Protein AF-A0A969CDJ1-F1 (afdb_monomer_lite)

pLDDT: mean 86.27, std 20.63, range [25.5, 98.88]

Secondary structure (DSSP, 8-state):
----PEEEEE---------------------------PPPPPTT--EEEEEESS-EEEEEE-TT--EEEEEPTTS--S-SEEEE-SEES-EEESS-TTTTSPTTS-TTS-SSEEEEEE-TTSEEEEEE-TT-STTSSS----EEEEEETTT--EEEEEEPPTTTS-TT--EEEEEEETTTTEEEEEE-SSS-EEEEEETTTTEEEEEE--GGGSPPS---EETTEE-EEE-TTS-EEE----EEEEEE-TTSS-EEEEESS---

Sequence (264 aa):
MLTCTTALVVSACSKETNLTQQSSISPTAIAVVQTSPSASPEVGKTEIVAELDITPGNVTASRDGRMFASVHGMRRGPAQLIEIKPGKNNWSTFPNQEWNAKPGSGSNVLNTAHGVAIDSQDRLWVTDHGNWMPDNGKPQQPKLVAFDINTRKQVFRMDFPEEIGPRGGIMQDIAVDAERGFAYIADCGATPAIVVVDINNKTAHRFTNHPSLNAENVDLVVEGQILKFPRPDGSMQNARVPINPITISADGEIIYYGAMNGET

Radius of gyration: 20.76 Å; chains: 1; bounding box: 65×48×51 Å

Structure (mmCIF, N/CA/C/O backbone):
data_AF-A0A969CDJ1-F1
#
_entry.id   AF-A0A969CDJ1-F1
#
loop_
_atom_site.group_PDB
_atom_site.id
_atom_site.type_symbol
_atom_site.label_atom_id
_atom_site.label_alt_id
_atom_site.label_comp_id
_atom_site.label_asym_id
_atom_site.label_entity_id
_atom_site.label_seq_id
_atom_site.pdbx_PDB_ins_code
_atom_site.Cartn_x
_atom_site.Cartn_y
_atom_site.Cartn_z
_atom_site.occupancy
_atom_site.B_iso_or_equiv
_atom_site.auth_seq_id
_atom_site.auth_comp_id
_atom_site.auth_asym_id
_atom_site.auth_atom_id
_atom_site.pdbx_PDB_model_num
ATOM 1 N N . MET A 1 1 ? -6.955 28.018 -13.794 1.00 32.47 1 MET A N 1
ATOM 2 C CA . MET A 1 1 ? -6.825 27.063 -12.675 1.00 32.47 1 MET A CA 1
ATOM 3 C C . MET A 1 1 ? -7.830 25.950 -12.936 1.00 32.47 1 MET A C 1
ATOM 5 O O . MET A 1 1 ? -9.014 26.188 -12.760 1.00 32.47 1 MET A O 1
ATOM 9 N N . LEU A 1 2 ? -7.397 24.807 -13.479 1.00 25.50 2 LEU A N 1
ATOM 10 C CA . LEU A 1 2 ? -8.257 23.624 -13.582 1.00 25.50 2 LEU A CA 1
ATOM 11 C C . LEU A 1 2 ? -8.266 22.964 -12.200 1.00 25.50 2 LEU A C 1
ATOM 13 O O . LEU A 1 2 ? -7.254 22.413 -11.772 1.00 25.50 2 LEU A O 1
ATOM 17 N N . THR A 1 3 ? -9.374 23.070 -11.478 1.00 29.62 3 THR A N 1
ATOM 18 C CA . THR A 1 3 ? -9.627 22.261 -10.283 1.00 29.62 3 THR A CA 1
ATOM 19 C C . THR A 1 3 ? -9.923 20.836 -10.739 1.00 29.62 3 THR A C 1
ATOM 21 O O . THR A 1 3 ? -10.975 20.578 -11.316 1.00 29.62 3 THR A O 1
ATOM 24 N N . CYS A 1 4 ? -8.971 19.926 -10.538 1.00 32.22 4 CYS A N 1
ATOM 25 C CA . CYS A 1 4 ? -9.136 18.503 -10.823 1.00 32.22 4 CYS A CA 1
ATOM 26 C C . CYS A 1 4 ? -9.880 17.870 -9.636 1.00 32.22 4 CYS A C 1
ATOM 28 O O . CYS A 1 4 ? -9.264 17.552 -8.622 1.00 32.22 4 CYS A O 1
ATOM 30 N N . THR A 1 5 ? -11.206 17.770 -9.714 1.00 39.12 5 THR A N 1
ATOM 31 C CA . THR A 1 5 ? -12.015 17.051 -8.717 1.00 39.12 5 THR A CA 1
ATOM 32 C C . THR A 1 5 ? -11.897 15.555 -8.989 1.00 39.12 5 THR A C 1
ATOM 34 O O . THR A 1 5 ? -12.163 15.121 -10.107 1.00 39.12 5 THR A O 1
ATOM 37 N N . THR A 1 6 ? -11.484 14.768 -7.992 1.00 51.31 6 THR A N 1
ATOM 38 C CA . THR A 1 6 ? -11.441 13.301 -8.114 1.00 51.31 6 THR A CA 1
ATOM 39 C C . THR A 1 6 ? -12.708 12.723 -7.489 1.00 51.31 6 THR A C 1
ATOM 41 O O . THR A 1 6 ? -13.034 13.056 -6.350 1.00 51.31 6 THR A O 1
ATOM 44 N N . ALA A 1 7 ? -13.433 11.879 -8.225 1.00 40.97 7 ALA A N 1
ATOM 45 C CA . ALA A 1 7 ? -14.589 11.148 -7.709 1.00 40.97 7 ALA A CA 1
ATOM 46 C C . ALA A 1 7 ? -14.173 9.713 -7.370 1.00 40.97 7 ALA A C 1
ATOM 48 O O . ALA A 1 7 ? -13.600 9.023 -8.214 1.00 40.97 7 ALA A O 1
ATOM 49 N N . LEU A 1 8 ? -14.464 9.263 -6.147 1.00 46.84 8 LEU A N 1
ATOM 50 C CA . LEU A 1 8 ? -14.371 7.848 -5.801 1.00 46.84 8 LEU A CA 1
ATOM 51 C C . LEU A 1 8 ? -15.681 7.169 -6.206 1.00 46.84 8 LEU A C 1
ATOM 53 O O . LEU A 1 8 ? -16.751 7.522 -5.705 1.00 46.84 8 LEU A O 1
ATOM 57 N N . VAL A 1 9 ? -15.576 6.202 -7.113 1.00 45.12 9 VAL A N 1
ATOM 58 C CA . VAL A 1 9 ? -16.710 5.455 -7.656 1.00 45.12 9 VAL A CA 1
ATOM 59 C C . VAL A 1 9 ? -16.600 4.002 -7.214 1.00 45.12 9 VAL A C 1
ATOM 61 O O . VAL A 1 9 ? -15.577 3.363 -7.449 1.00 45.12 9 VAL A O 1
ATOM 64 N N . VAL A 1 10 ? -17.653 3.475 -6.591 1.00 46.88 10 VAL A N 1
ATOM 65 C CA . VAL A 1 10 ? -17.755 2.057 -6.210 1.00 46.88 10 VAL A CA 1
ATOM 66 C C . VAL A 1 10 ? -18.788 1.382 -7.115 1.00 46.88 10 VAL A C 1
ATOM 68 O O . VAL A 1 10 ? -19.817 1.977 -7.432 1.00 46.88 10 VAL A O 1
ATOM 71 N N . SER A 1 11 ? -18.510 0.150 -7.548 1.00 35.97 11 SER A N 1
ATOM 72 C CA . SER A 1 11 ? -19.433 -0.691 -8.322 1.00 35.97 11 SER A CA 1
ATOM 73 C C . SER A 1 11 ? -19.730 -1.973 -7.543 1.00 35.97 11 SER A C 1
ATOM 75 O O . SER A 1 11 ? -18.816 -2.589 -6.995 1.00 35.97 11 SER A O 1
ATOM 77 N N . ALA A 1 12 ? -21.002 -2.368 -7.460 1.00 35.91 12 ALA A N 1
ATOM 78 C CA . ALA A 1 12 ? -21.437 -3.531 -6.688 1.00 35.91 12 ALA A CA 1
ATOM 79 C C . ALA A 1 12 ? -21.368 -4.841 -7.501 1.00 35.91 12 ALA A C 1
ATOM 81 O O . ALA A 1 12 ? -21.804 -4.885 -8.651 1.00 35.91 12 ALA A O 1
ATOM 82 N N . CYS A 1 13 ? -20.889 -5.924 -6.875 1.00 35.31 13 CYS A N 1
ATOM 83 C CA . CYS A 1 13 ? -20.983 -7.308 -7.365 1.00 35.31 13 CYS A CA 1
ATOM 84 C C . CYS A 1 13 ? -21.706 -8.169 -6.316 1.00 35.31 13 CYS A C 1
ATOM 86 O O . CYS A 1 13 ? -21.318 -8.156 -5.149 1.00 35.31 13 CYS A O 1
ATOM 88 N N . SER A 1 14 ? -22.748 -8.914 -6.700 1.00 39.09 14 SER A N 1
ATOM 89 C CA . SER A 1 14 ? -23.529 -9.751 -5.776 1.00 39.09 14 SER A CA 1
ATOM 90 C C . SER A 1 14 ? -23.204 -11.248 -5.903 1.00 39.09 14 SER A C 1
ATOM 92 O O . SER A 1 14 ? -23.019 -11.775 -6.999 1.00 39.09 14 SER A O 1
ATOM 94 N N . LYS A 1 15 ? -23.194 -11.953 -4.762 1.00 39.72 15 LYS A N 1
ATOM 95 C CA . LYS A 1 15 ? -23.524 -13.385 -4.660 1.00 39.72 15 LYS A CA 1
ATOM 96 C C . LYS A 1 15 ? -24.839 -13.494 -3.890 1.00 39.72 15 LYS A C 1
ATOM 98 O O . LYS A 1 15 ? -24.970 -12.909 -2.819 1.00 39.72 15 LYS A O 1
ATOM 103 N N . GLU A 1 16 ? -25.812 -14.204 -4.451 1.00 37.66 16 GLU A N 1
ATOM 104 C CA . GLU A 1 16 ? -27.128 -14.400 -3.837 1.00 37.66 16 GLU A CA 1
ATOM 105 C C . GLU A 1 16 ? -27.049 -15.347 -2.633 1.00 37.66 16 GLU A C 1
ATOM 107 O O . GLU A 1 16 ? -26.424 -16.408 -2.693 1.00 37.66 16 GLU A O 1
ATOM 112 N N . THR A 1 17 ? -27.727 -15.014 -1.533 1.00 36.31 17 THR A N 1
ATOM 113 C CA . THR A 1 17 ? -28.114 -16.012 -0.526 1.00 36.31 17 THR A CA 1
ATOM 114 C C . THR A 1 17 ? -29.430 -15.596 0.127 1.00 36.31 17 THR A C 1
ATOM 116 O O . THR A 1 17 ? -29.520 -14.552 0.768 1.00 36.31 17 THR A O 1
ATOM 119 N N . ASN A 1 18 ? -30.470 -16.410 -0.065 1.00 33.91 18 ASN A N 1
ATOM 120 C CA . ASN A 1 18 ? -31.796 -16.223 0.522 1.00 33.91 18 ASN A CA 1
ATOM 121 C C . ASN A 1 18 ? -31.860 -16.862 1.914 1.00 33.91 18 ASN A C 1
ATOM 123 O O . ASN A 1 18 ? -31.661 -18.069 2.033 1.00 33.91 18 ASN A O 1
ATOM 127 N N . LEU A 1 19 ? -32.244 -16.096 2.937 1.00 31.17 19 LEU A N 1
ATOM 128 C CA . LEU A 1 19 ? -32.763 -16.640 4.195 1.00 31.17 19 LEU A CA 1
ATOM 129 C C . LEU A 1 19 ? -33.978 -15.825 4.646 1.00 31.17 19 LEU A C 1
ATOM 131 O O . LEU A 1 19 ? -33.902 -14.622 4.879 1.00 31.17 19 LEU A O 1
ATOM 135 N N . THR A 1 20 ? -35.114 -16.508 4.759 1.00 35.06 20 THR A N 1
ATOM 136 C CA . THR A 1 20 ? -36.361 -16.007 5.342 1.00 35.06 20 THR A CA 1
ATOM 137 C C . THR A 1 20 ? -36.501 -16.554 6.757 1.00 35.06 20 THR A C 1
ATOM 139 O O . THR A 1 20 ? -36.387 -17.761 6.956 1.00 35.06 20 THR A O 1
ATOM 142 N N . GLN A 1 21 ? -36.833 -15.698 7.726 1.00 32.50 21 GLN A N 1
ATOM 143 C CA . GLN A 1 21 ? -37.593 -16.109 8.909 1.00 32.50 21 GLN A CA 1
ATOM 144 C C . GLN A 1 21 ? -38.320 -14.913 9.543 1.00 32.50 21 GLN A C 1
ATOM 146 O O . GLN A 1 21 ? -37.739 -13.853 9.761 1.00 32.50 21 GLN A O 1
ATOM 151 N N . GLN A 1 22 ? -39.612 -15.107 9.812 1.00 32.69 22 GLN A N 1
ATOM 152 C CA . GLN A 1 22 ? -40.499 -14.200 10.542 1.00 32.69 22 GLN A CA 1
ATOM 153 C C . GLN A 1 22 ? -40.708 -14.718 11.968 1.00 32.69 22 GLN A C 1
ATOM 155 O O . GLN A 1 22 ? -40.934 -15.910 12.164 1.00 32.69 22 GLN A O 1
ATOM 160 N N . SER A 1 23 ? -40.779 -13.805 12.937 1.00 32.28 23 SER A N 1
ATOM 161 C CA . SER A 1 23 ? -41.497 -14.029 14.198 1.00 32.28 23 SER A CA 1
ATOM 162 C C . SER A 1 23 ? -41.991 -12.703 14.783 1.00 32.28 23 SER A C 1
ATOM 164 O O . SER A 1 23 ? -41.255 -11.720 14.829 1.00 32.28 23 SER A O 1
ATOM 166 N N . SER A 1 24 ? -43.257 -12.692 15.198 1.00 33.06 24 SER A N 1
ATOM 167 C CA . SER A 1 24 ? -44.067 -11.548 15.631 1.00 33.06 24 SER A CA 1
ATOM 168 C C . SER A 1 24 ? -44.101 -11.365 17.154 1.00 33.06 24 SER A C 1
ATOM 170 O O . SER A 1 24 ? -44.417 -12.326 17.855 1.00 33.06 24 SER A O 1
ATOM 172 N N . ILE A 1 25 ? -43.912 -10.134 17.656 1.00 34.56 25 ILE A N 1
ATOM 173 C CA . ILE A 1 25 ? -44.306 -9.703 19.017 1.00 34.56 25 ILE A CA 1
ATOM 174 C C . ILE A 1 25 ? -44.811 -8.237 18.969 1.00 34.56 25 ILE A C 1
ATOM 176 O O . ILE A 1 25 ? -44.226 -7.402 18.283 1.00 34.56 25 ILE A O 1
ATOM 180 N N . SER A 1 26 ? -45.918 -7.946 19.671 1.00 38.25 26 SER A N 1
ATOM 181 C CA . SER A 1 26 ? -46.618 -6.642 19.795 1.00 38.25 26 SER A CA 1
ATOM 182 C C . SER A 1 26 ? -46.042 -5.719 20.902 1.00 38.25 26 SER A C 1
ATOM 184 O O . SER A 1 26 ? -45.212 -6.175 21.684 1.00 38.25 26 SER A O 1
ATOM 186 N N . PRO A 1 27 ? -46.423 -4.418 20.974 1.00 45.41 27 PRO A N 1
ATOM 187 C CA . PRO A 1 27 ? -45.442 -3.346 21.144 1.00 45.41 27 PRO A CA 1
ATOM 188 C C . PRO A 1 27 ? -45.376 -2.721 22.547 1.00 45.41 27 PRO A C 1
ATOM 190 O O . PRO A 1 27 ? -46.395 -2.430 23.169 1.00 45.41 27 PRO A O 1
ATOM 193 N N . THR A 1 28 ? -44.160 -2.353 22.951 1.00 37.50 28 THR A N 1
ATOM 194 C CA . THR A 1 28 ? -43.904 -1.224 23.855 1.00 37.50 28 THR A CA 1
ATOM 195 C C . THR A 1 28 ? -43.237 -0.140 23.011 1.00 37.50 28 THR A C 1
ATOM 197 O O . THR A 1 28 ? -42.284 -0.432 22.290 1.00 37.50 28 THR A O 1
ATOM 200 N N . ALA A 1 29 ? -43.765 1.086 23.032 1.00 43.06 29 ALA A N 1
ATOM 201 C CA . ALA A 1 29 ? -43.330 2.178 22.163 1.00 43.06 29 ALA A CA 1
ATOM 202 C C . ALA A 1 29 ? -41.901 2.644 22.497 1.00 43.06 29 ALA A C 1
ATOM 204 O O . ALA A 1 29 ? -41.689 3.557 23.290 1.00 43.06 29 ALA A O 1
ATOM 205 N N . ILE A 1 30 ? -40.918 2.009 21.866 1.00 40.91 30 ILE A N 1
ATOM 206 C CA . ILE A 1 30 ? -39.581 2.558 21.665 1.00 40.91 30 ILE A CA 1
ATOM 207 C C . ILE A 1 30 ? -39.652 3.297 20.332 1.00 40.91 30 ILE A C 1
ATOM 209 O O . ILE A 1 30 ? -40.089 2.724 19.334 1.00 40.91 30 ILE A O 1
ATOM 213 N N . ALA A 1 31 ? -39.262 4.572 20.307 1.00 37.06 31 ALA A N 1
ATOM 214 C CA . ALA A 1 31 ? -39.077 5.301 19.061 1.00 37.06 31 ALA A CA 1
ATOM 215 C C . ALA A 1 31 ? -37.934 4.635 18.280 1.00 37.06 31 ALA A C 1
ATOM 217 O O . ALA A 1 31 ? -36.761 4.950 18.466 1.00 37.06 31 ALA A O 1
ATOM 218 N N . VAL A 1 32 ? -38.281 3.655 17.447 1.00 39.06 32 VAL A N 1
ATOM 219 C CA . VAL A 1 32 ? -37.371 3.073 16.470 1.00 39.06 32 VAL A CA 1
ATOM 220 C C . VAL A 1 32 ? -37.161 4.154 15.425 1.00 39.06 32 VAL A C 1
ATOM 222 O O . VAL A 1 32 ? -38.074 4.479 14.666 1.00 39.06 32 VAL A O 1
ATOM 225 N N . VAL A 1 33 ? -35.967 4.745 15.410 1.00 39.06 33 VAL A N 1
ATOM 226 C CA . VAL A 1 33 ? -35.503 5.511 14.256 1.00 39.06 33 VAL A CA 1
ATOM 227 C C . VAL A 1 33 ? -35.500 4.523 13.096 1.00 39.06 33 VAL A C 1
ATOM 229 O O . VAL A 1 33 ? -34.631 3.659 13.010 1.00 39.06 33 VAL A O 1
ATOM 232 N N . GLN A 1 34 ? -36.532 4.584 12.257 1.00 32.97 34 GLN A N 1
ATOM 233 C CA . GLN A 1 34 ? -36.574 3.845 11.007 1.00 32.97 34 GLN A CA 1
ATOM 234 C C . GLN A 1 34 ? -35.491 4.446 10.117 1.00 32.97 34 GLN A C 1
ATOM 236 O O . GLN A 1 34 ? -35.711 5.432 9.418 1.00 32.97 34 GLN A O 1
ATOM 241 N N . THR A 1 35 ? -34.288 3.885 10.179 1.00 41.91 35 THR A N 1
ATOM 242 C CA . THR A 1 35 ? -33.318 4.068 9.111 1.00 41.91 35 THR A CA 1
ATOM 243 C C . THR A 1 35 ? -33.923 3.383 7.898 1.00 41.91 35 THR A C 1
ATOM 245 O O . THR A 1 35 ? -33.978 2.152 7.848 1.00 41.91 35 THR A O 1
ATOM 248 N N . SER A 1 36 ? -34.457 4.168 6.963 1.00 37.94 36 SER A N 1
ATOM 249 C CA . SER A 1 36 ? -34.858 3.658 5.656 1.00 37.94 36 SER A CA 1
ATOM 250 C C . SER A 1 36 ? -33.704 2.813 5.114 1.00 37.94 36 SER A C 1
ATOM 252 O O . SER A 1 36 ? -32.570 3.303 5.122 1.00 37.94 36 SER A O 1
ATOM 254 N N . PRO A 1 37 ? -33.936 1.557 4.693 1.00 45.78 37 PRO A N 1
ATOM 255 C CA . PRO A 1 37 ? -32.885 0.789 4.055 1.00 45.78 37 PRO A CA 1
ATOM 256 C C . PRO A 1 37 ? -32.463 1.586 2.825 1.00 45.78 37 PRO A C 1
ATOM 258 O O . PRO A 1 37 ? -33.278 1.837 1.936 1.00 45.78 37 PRO A O 1
ATOM 261 N N . SER A 1 38 ? -31.212 2.054 2.819 1.00 58.09 38 SER A N 1
ATOM 262 C CA . SER A 1 38 ? -30.599 2.578 1.606 1.00 58.09 38 SER A CA 1
ATOM 263 C C . SER A 1 38 ? -30.821 1.526 0.531 1.00 58.09 38 SER A C 1
ATOM 265 O O . SER A 1 38 ? -30.474 0.361 0.745 1.00 58.09 38 SER A O 1
ATOM 267 N N . ALA A 1 39 ? -31.477 1.905 -0.567 1.00 64.88 39 ALA A N 1
ATOM 268 C CA . ALA A 1 39 ? -31.703 0.995 -1.678 1.00 64.88 39 ALA A CA 1
ATOM 269 C C . ALA A 1 39 ? -30.361 0.357 -2.053 1.00 64.88 39 ALA A C 1
ATOM 271 O O . ALA A 1 39 ? -29.347 1.053 -2.134 1.00 64.88 39 ALA A O 1
ATOM 272 N N . SER A 1 40 ? -30.337 -0.969 -2.202 1.00 66.50 40 SER A N 1
ATOM 273 C CA . SER A 1 40 ? -29.118 -1.655 -2.617 1.00 66.50 40 SER A CA 1
ATOM 274 C C . SER A 1 40 ? -28.660 -1.082 -3.961 1.00 66.50 40 SER A C 1
ATOM 276 O O . SER A 1 40 ? -29.511 -0.864 -4.830 1.00 66.50 40 SER A O 1
ATOM 278 N N . PRO A 1 41 ? -27.355 -0.817 -4.138 1.00 69.06 41 PRO A N 1
ATOM 279 C CA . PRO A 1 41 ? -26.845 -0.247 -5.375 1.00 69.06 41 PRO A CA 1
ATOM 280 C C . PRO A 1 41 ? -27.227 -1.142 -6.554 1.00 69.06 41 PRO A C 1
ATOM 282 O O . PRO A 1 41 ? -27.078 -2.366 -6.508 1.00 69.06 41 PRO A O 1
ATOM 285 N N . GLU A 1 42 ? -27.758 -0.525 -7.604 1.00 81.44 42 GLU A N 1
ATOM 286 C CA . GLU A 1 42 ? -28.143 -1.234 -8.818 1.00 81.44 42 GLU A CA 1
ATOM 287 C C . GLU A 1 42 ? -26.881 -1.721 -9.538 1.00 81.44 42 GLU A C 1
ATOM 289 O O . GLU A 1 42 ? -25.962 -0.944 -9.806 1.00 81.44 42 GLU A O 1
ATOM 294 N N . VAL A 1 43 ? -26.826 -3.020 -9.836 1.00 81.56 43 VAL A N 1
ATOM 295 C CA . VAL A 1 43 ? -25.659 -3.647 -10.470 1.00 81.56 43 VAL A CA 1
ATOM 296 C C . VAL A 1 43 ? -25.320 -2.927 -11.776 1.00 81.56 43 VAL A C 1
ATOM 298 O O . VAL A 1 43 ? -26.184 -2.692 -12.617 1.00 81.56 43 VAL A O 1
ATOM 301 N N . GLY A 1 44 ? -24.044 -2.579 -11.948 1.00 85.19 44 GLY A N 1
ATOM 302 C CA . GLY A 1 44 ? -23.553 -1.886 -13.140 1.00 85.19 44 GLY A CA 1
ATOM 303 C C . GLY A 1 44 ? -23.796 -0.374 -13.159 1.00 85.19 44 GLY A C 1
ATOM 304 O O . GLY A 1 44 ? -23.360 0.280 -14.106 1.00 85.19 44 GLY A O 1
ATOM 305 N N . LYS A 1 45 ? -24.434 0.206 -12.132 1.00 87.94 45 LYS A N 1
ATOM 306 C CA . LYS A 1 45 ? -24.492 1.662 -11.958 1.00 87.94 45 LYS A CA 1
ATOM 307 C C . LYS A 1 45 ? -23.389 2.144 -11.026 1.00 87.94 45 LYS A C 1
ATOM 309 O O . LYS A 1 45 ? -23.151 1.587 -9.961 1.00 87.94 45 LYS A O 1
ATOM 314 N N . THR A 1 46 ? -22.729 3.212 -11.451 1.00 88.62 46 THR A N 1
ATOM 315 C CA . THR A 1 46 ? -21.734 3.930 -10.660 1.00 88.62 46 THR A CA 1
ATOM 316 C C . THR A 1 46 ? -22.415 4.939 -9.749 1.00 88.62 46 THR A C 1
ATOM 318 O O . THR A 1 46 ? -23.217 5.748 -10.220 1.00 88.62 46 THR A O 1
ATOM 321 N N . GLU A 1 47 ? -22.037 4.947 -8.477 1.00 88.50 47 GLU A N 1
ATOM 322 C CA . GLU A 1 47 ? -22.443 5.963 -7.508 1.00 88.50 47 GLU A CA 1
ATOM 323 C C . GLU A 1 47 ? -21.227 6.777 -7.061 1.00 88.50 47 GLU A C 1
ATOM 325 O O . GLU A 1 47 ? -20.142 6.233 -6.835 1.00 88.50 47 GLU A O 1
ATOM 330 N N . ILE A 1 48 ? -21.413 8.092 -6.931 1.00 90.94 48 ILE A N 1
ATOM 331 C CA . ILE A 1 48 ? -20.419 8.961 -6.303 1.00 90.94 48 ILE A CA 1
ATOM 332 C C . ILE A 1 48 ? -20.554 8.797 -4.793 1.00 90.94 48 ILE A C 1
ATOM 334 O O . ILE A 1 48 ? -21.520 9.271 -4.200 1.00 90.94 48 ILE A O 1
ATOM 338 N N . VAL A 1 49 ? -19.558 8.168 -4.172 1.00 89.88 49 VAL A N 1
ATOM 339 C CA . VAL A 1 49 ? -19.525 7.984 -2.714 1.00 89.88 49 VAL A CA 1
ATOM 340 C C . VAL A 1 49 ? -18.877 9.190 -2.024 1.00 89.88 49 VAL A C 1
ATOM 342 O O . VAL A 1 49 ? -19.328 9.645 -0.969 1.00 89.88 49 VAL A O 1
ATOM 345 N N . ALA A 1 50 ? -17.829 9.742 -2.639 1.00 93.69 50 ALA A N 1
ATOM 346 C CA . ALA A 1 50 ? -17.150 10.946 -2.177 1.00 93.69 50 ALA A CA 1
ATOM 347 C C . ALA A 1 50 ? -16.521 11.725 -3.343 1.00 93.69 50 ALA A C 1
ATOM 349 O O . ALA A 1 50 ? -16.010 11.141 -4.303 1.00 93.69 50 ALA A O 1
ATOM 350 N N . GLU A 1 51 ? -16.513 13.051 -3.216 1.00 95.00 51 GLU A N 1
ATOM 351 C CA . GLU A 1 51 ? -15.723 13.961 -4.052 1.00 95.00 51 GLU A CA 1
ATOM 352 C C . GLU A 1 51 ? -14.547 14.481 -3.226 1.00 95.00 51 GLU A C 1
ATOM 354 O O . GLU A 1 51 ? -14.762 14.998 -2.129 1.00 95.00 51 GLU A O 1
ATOM 359 N N . LEU A 1 52 ? -13.323 14.367 -3.742 1.00 94.56 52 LEU A N 1
ATOM 360 C CA . LEU A 1 52 ? -12.108 14.771 -3.034 1.00 94.56 52 LEU A CA 1
ATOM 361 C C . LEU A 1 52 ? -11.336 15.841 -3.817 1.00 94.56 52 LEU A C 1
ATOM 363 O O . LEU A 1 52 ? -11.189 15.777 -5.043 1.00 94.56 52 LEU A O 1
ATOM 367 N N . ASP A 1 53 ? -10.812 16.814 -3.077 1.00 93.06 53 ASP A N 1
ATOM 368 C CA . ASP A 1 53 ? -9.855 17.829 -3.522 1.00 93.06 53 ASP A CA 1
ATOM 369 C C . ASP A 1 53 ? -8.397 17.352 -3.438 1.00 93.06 53 ASP A C 1
ATOM 371 O O . ASP A 1 53 ? -7.499 17.958 -4.024 1.00 93.06 53 ASP A O 1
ATOM 375 N N . ILE A 1 54 ? -8.172 16.240 -2.744 1.00 92.31 54 ILE A N 1
ATOM 376 C CA . ILE A 1 54 ? -6.923 15.483 -2.709 1.00 92.31 54 ILE A CA 1
ATOM 377 C C . ILE A 1 54 ? -6.994 14.284 -3.655 1.00 92.31 54 ILE A C 1
ATOM 379 O O . ILE A 1 54 ? -8.063 13.726 -3.890 1.00 92.31 54 ILE A O 1
ATOM 383 N N . THR A 1 55 ? -5.848 13.868 -4.199 1.00 94.31 55 THR A N 1
ATOM 384 C CA . THR A 1 55 ? -5.772 12.680 -5.059 1.00 94.31 55 THR A CA 1
ATOM 385 C C . THR A 1 55 ? -5.554 11.423 -4.206 1.00 94.31 55 THR A C 1
ATOM 387 O O . THR A 1 55 ? -4.440 11.242 -3.698 1.00 94.31 55 THR A O 1
ATOM 390 N N . PRO A 1 56 ? -6.563 10.546 -4.038 1.00 94.19 56 PRO A N 1
ATOM 391 C CA . PRO A 1 56 ? -6.355 9.258 -3.387 1.00 94.19 56 PRO A CA 1
ATOM 392 C C . PRO A 1 56 ? -5.399 8.381 -4.214 1.00 94.19 56 PRO A C 1
ATOM 394 O O . PRO A 1 56 ? -5.399 8.433 -5.445 1.00 94.19 56 PRO A O 1
ATOM 397 N N . GLY A 1 57 ? -4.559 7.614 -3.523 1.00 94.00 57 GLY A N 1
ATOM 398 C CA . GLY A 1 57 ? -3.764 6.522 -4.079 1.00 94.00 57 GLY A CA 1
ATOM 399 C C . GLY A 1 57 ? -4.571 5.226 -4.042 1.00 94.00 57 GLY A C 1
ATOM 400 O O . GLY A 1 57 ? -5.562 5.092 -4.755 1.00 94.00 57 GLY A O 1
ATOM 401 N N . ASN A 1 58 ? -4.176 4.293 -3.178 1.00 96.88 58 ASN A N 1
ATOM 402 C CA . ASN A 1 58 ? -4.948 3.081 -2.905 1.00 96.88 58 ASN A CA 1
ATOM 403 C C . ASN A 1 58 ? -6.075 3.396 -1.905 1.00 96.88 58 ASN A C 1
ATOM 405 O O . ASN A 1 58 ? -5.922 4.253 -1.030 1.00 96.88 58 ASN A O 1
ATOM 409 N N . VAL A 1 59 ? -7.199 2.691 -2.030 1.00 97.25 59 VAL A N 1
ATOM 410 C CA . VAL A 1 59 ? -8.400 2.863 -1.201 1.00 97.25 59 VAL A CA 1
ATOM 411 C C . VAL A 1 59 ? -8.812 1.509 -0.634 1.00 97.25 59 VAL A C 1
ATOM 413 O O . VAL A 1 59 ? -8.774 0.507 -1.339 1.00 97.25 59 VAL A O 1
ATOM 416 N N . THR A 1 60 ? -9.240 1.482 0.625 1.00 97.88 60 THR A N 1
ATOM 417 C CA . THR A 1 60 ? -9.796 0.299 1.293 1.00 97.88 60 THR A CA 1
ATOM 418 C C . THR A 1 60 ? -11.012 0.693 2.129 1.00 97.88 60 THR A C 1
ATOM 420 O O . THR A 1 60 ? -11.159 1.854 2.518 1.00 97.88 60 THR A O 1
ATOM 423 N N . ALA A 1 61 ? -11.879 -0.270 2.431 1.00 97.00 61 ALA A N 1
ATOM 424 C CA . ALA A 1 61 ? -13.031 -0.071 3.301 1.00 97.00 61 ALA A CA 1
ATOM 425 C C . ALA A 1 61 ? -13.096 -1.151 4.386 1.00 97.00 61 ALA A C 1
ATOM 427 O O . ALA A 1 61 ? -12.708 -2.295 4.156 1.00 97.00 61 ALA A O 1
ATOM 428 N N . SER A 1 62 ? -13.567 -0.781 5.572 1.00 97.25 62 SER A N 1
ATOM 429 C CA . SER A 1 62 ? -13.888 -1.719 6.646 1.00 97.25 62 SER A CA 1
ATOM 430 C C . SER A 1 62 ? -15.255 -2.363 6.423 1.00 97.25 62 SER A C 1
ATOM 432 O O . SER A 1 62 ? -16.076 -1.898 5.628 1.00 97.25 62 SER A O 1
ATOM 434 N N . ARG A 1 63 ? -15.541 -3.419 7.190 1.00 94.19 63 ARG A N 1
ATOM 435 C CA . ARG A 1 63 ? -16.824 -4.136 7.144 1.00 94.19 63 ARG A CA 1
ATOM 436 C C . ARG A 1 63 ? -18.029 -3.257 7.505 1.00 94.19 63 ARG A C 1
ATOM 438 O O . ARG A 1 63 ? -19.136 -3.537 7.056 1.00 94.19 63 ARG A O 1
ATOM 445 N N . ASP A 1 64 ? -17.830 -2.219 8.316 1.00 93.62 64 ASP A N 1
ATOM 446 C CA . ASP A 1 64 ? -18.857 -1.237 8.692 1.00 93.62 64 ASP A CA 1
ATOM 447 C C . ASP A 1 64 ? -18.931 -0.026 7.736 1.00 93.62 64 ASP A C 1
ATOM 449 O O . ASP A 1 64 ? -19.698 0.904 7.979 1.00 93.62 64 ASP A O 1
ATOM 453 N N . GLY A 1 65 ? -18.176 -0.045 6.631 1.00 94.38 65 GLY A N 1
ATOM 454 C CA . GLY A 1 65 ? -18.258 0.953 5.564 1.00 94.38 65 GLY A CA 1
ATOM 455 C C . GLY A 1 65 ? -17.405 2.205 5.776 1.00 94.38 65 GLY A C 1
ATOM 456 O O . GLY A 1 65 ? -17.551 3.170 5.023 1.00 94.38 65 GLY A O 1
ATOM 457 N N . ARG A 1 66 ? -16.500 2.224 6.763 1.00 97.88 66 ARG A N 1
ATOM 458 C CA . ARG A 1 66 ? -15.505 3.301 6.886 1.00 97.88 66 ARG A CA 1
ATOM 459 C C . ARG A 1 66 ? -14.479 3.152 5.770 1.00 97.88 66 ARG A C 1
ATOM 461 O O . ARG A 1 66 ? -13.974 2.061 5.525 1.00 97.88 66 ARG A O 1
ATOM 468 N N . MET A 1 67 ? -14.165 4.250 5.097 1.00 98.12 67 MET A N 1
ATOM 469 C CA . MET A 1 67 ? -13.266 4.256 3.944 1.00 98.12 67 MET A CA 1
ATOM 470 C C . MET A 1 67 ? -11.953 4.934 4.303 1.00 98.12 67 MET A C 1
ATOM 472 O O . MET A 1 67 ? -11.936 5.966 4.973 1.00 98.12 67 MET A O 1
ATOM 476 N N . PHE A 1 68 ? -10.850 4.387 3.810 1.00 98.69 68 PHE A N 1
ATOM 477 C CA . PHE A 1 68 ? -9.513 4.911 4.041 1.00 98.69 68 PHE A CA 1
ATOM 478 C C . PHE A 1 68 ? -8.740 4.924 2.736 1.00 98.69 68 PHE A C 1
ATOM 480 O O . PHE A 1 68 ? -8.915 4.043 1.897 1.00 98.69 68 PHE A O 1
ATOM 487 N N . ALA A 1 69 ? -7.872 5.913 2.572 1.00 98.31 69 ALA A N 1
ATOM 488 C CA . ALA A 1 69 ? -7.021 5.996 1.399 1.00 98.31 69 ALA A CA 1
ATOM 489 C C . ALA A 1 69 ? -5.644 6.537 1.755 1.00 98.31 69 ALA A C 1
ATOM 491 O O . ALA A 1 69 ? -5.514 7.421 2.607 1.00 98.31 69 ALA A O 1
ATOM 492 N N . SER A 1 70 ? -4.618 6.048 1.068 1.00 98.06 70 SER A N 1
ATOM 493 C CA . SER A 1 70 ? -3.371 6.798 0.965 1.00 98.06 70 SER A CA 1
ATOM 494 C C . SER A 1 70 ? -3.575 8.017 0.061 1.00 98.06 70 SER A C 1
ATOM 496 O O . SER A 1 70 ? -4.477 8.050 -0.776 1.00 98.06 70 SER A O 1
ATOM 498 N N . VAL A 1 71 ? -2.745 9.044 0.219 1.00 96.56 71 VAL A N 1
ATOM 499 C CA . VAL A 1 71 ? -2.677 10.177 -0.714 1.00 96.56 71 VAL A CA 1
ATOM 500 C C . VAL A 1 71 ? -1.529 9.930 -1.678 1.00 96.56 71 VAL A C 1
ATOM 502 O O . VAL A 1 71 ? -0.404 9.653 -1.262 1.00 96.56 71 VAL A O 1
ATOM 505 N N . HIS A 1 72 ? -1.809 10.040 -2.974 1.00 92.50 72 HIS A N 1
ATOM 506 C CA . HIS A 1 72 ? -0.892 9.605 -4.017 1.00 92.50 72 HIS A CA 1
ATOM 507 C C . HIS A 1 72 ? 0.471 10.327 -3.929 1.00 92.50 72 HIS A C 1
ATOM 509 O O . HIS A 1 72 ? 0.555 11.550 -4.054 1.00 92.50 72 HIS A O 1
ATOM 515 N N . GLY A 1 73 ? 1.569 9.573 -3.792 1.00 88.00 73 GLY A N 1
ATOM 516 C CA . GLY A 1 73 ? 2.912 10.117 -3.522 1.00 88.00 73 GLY A CA 1
ATOM 517 C C . GLY A 1 73 ? 3.473 11.077 -4.585 1.00 88.00 73 GLY A C 1
ATOM 518 O O . GLY A 1 73 ? 4.284 11.938 -4.258 1.00 88.00 73 GLY A O 1
ATOM 519 N N . MET A 1 74 ? 3.015 10.977 -5.840 1.00 85.00 74 MET A N 1
ATOM 520 C CA . MET A 1 74 ? 3.346 11.925 -6.928 1.00 85.00 74 MET A CA 1
ATOM 521 C C . MET A 1 74 ? 2.430 13.161 -7.003 1.00 85.00 74 MET A C 1
ATOM 523 O O . MET A 1 74 ? 2.697 14.085 -7.765 1.00 85.00 74 MET A O 1
ATOM 527 N N . ARG A 1 75 ? 1.337 13.187 -6.237 1.00 88.50 75 ARG A N 1
ATOM 528 C CA . ARG A 1 75 ? 0.392 14.309 -6.131 1.00 88.50 75 ARG A CA 1
ATOM 529 C C . ARG A 1 75 ? 0.156 14.623 -4.657 1.00 88.50 75 ARG A C 1
ATOM 531 O O . ARG A 1 75 ? -0.975 14.616 -4.179 1.00 88.50 75 ARG A O 1
ATOM 538 N N . ARG A 1 76 ? 1.263 14.839 -3.934 1.00 87.69 76 ARG A N 1
ATOM 539 C CA . ARG A 1 76 ? 1.245 15.081 -2.488 1.00 87.69 76 ARG A CA 1
ATOM 540 C C . ARG A 1 76 ? 0.282 16.209 -2.144 1.00 87.69 76 ARG A C 1
ATOM 542 O O . ARG A 1 76 ? 0.247 17.240 -2.812 1.00 87.69 76 ARG A O 1
ATOM 549 N N . GLY A 1 77 ? -0.453 16.000 -1.064 1.00 87.50 77 GLY A N 1
ATOM 550 C CA . GLY A 1 77 ? -1.354 16.980 -0.486 1.00 87.50 77 GLY A CA 1
ATOM 551 C C . GLY A 1 77 ? -0.985 17.288 0.967 1.00 87.50 77 GLY A C 1
ATOM 552 O O . GLY A 1 77 ? 0.142 17.031 1.395 1.00 87.50 77 GLY A O 1
ATOM 553 N N . PRO A 1 78 ? -1.940 17.814 1.747 1.00 92.62 78 PRO A N 1
ATOM 554 C CA . PRO A 1 78 ? -1.759 18.109 3.171 1.00 92.62 78 PRO A CA 1
ATOM 555 C C . PRO A 1 78 ? -1.725 16.860 4.075 1.00 92.62 78 PRO A C 1
ATOM 557 O O . PRO A 1 78 ? -1.607 17.001 5.289 1.00 92.62 78 PRO A O 1
ATOM 560 N N . ALA A 1 79 ? -1.873 15.660 3.510 1.00 96.38 79 ALA A N 1
ATOM 561 C CA . ALA A 1 79 ? -1.929 14.388 4.223 1.00 96.38 79 ALA A CA 1
ATOM 562 C C . ALA A 1 79 ? -1.290 13.265 3.389 1.00 96.38 79 ALA A C 1
ATOM 564 O O . ALA A 1 79 ? -1.075 13.420 2.184 1.00 96.38 79 ALA A O 1
ATOM 565 N N . GLN A 1 80 ? -1.023 12.131 4.035 1.00 96.94 80 GLN A N 1
ATOM 566 C CA . GLN A 1 80 ? -0.468 10.906 3.459 1.00 96.94 80 GLN A CA 1
ATOM 567 C C . GLN A 1 80 ? -1.446 9.738 3.587 1.00 96.94 80 GLN A C 1
ATOM 569 O O . GLN A 1 80 ? -1.447 8.853 2.738 1.00 96.94 80 GLN A O 1
ATOM 574 N N . LEU A 1 81 ? -2.273 9.740 4.632 1.00 98.56 81 LEU A N 1
ATOM 575 C CA . LEU A 1 81 ? -3.285 8.734 4.913 1.00 98.56 81 LEU A CA 1
ATOM 576 C C . LEU A 1 81 ? -4.520 9.414 5.501 1.00 98.56 81 LEU A C 1
ATOM 578 O O . LEU A 1 81 ? -4.434 10.206 6.445 1.00 98.56 81 LEU A O 1
ATOM 582 N N . ILE A 1 82 ? -5.674 9.102 4.929 1.00 98.44 82 ILE A N 1
ATOM 583 C CA . ILE A 1 82 ? -6.941 9.748 5.247 1.00 98.44 82 ILE A CA 1
ATOM 584 C C . ILE A 1 82 ? -8.017 8.718 5.572 1.00 98.44 82 ILE A C 1
ATOM 586 O O . ILE A 1 82 ? -8.039 7.619 5.025 1.00 98.44 82 ILE A O 1
ATOM 590 N N . GLU A 1 83 ? -8.938 9.117 6.437 1.00 98.56 83 GLU A N 1
ATOM 591 C CA . GLU A 1 83 ? -10.259 8.513 6.564 1.00 98.56 83 GLU A CA 1
ATOM 592 C C . GLU A 1 83 ? -11.244 9.378 5.770 1.00 98.56 83 GLU A C 1
ATOM 594 O O . GLU A 1 83 ? -11.346 10.588 6.009 1.00 98.56 83 GLU A O 1
ATOM 599 N N . ILE A 1 84 ? -11.937 8.762 4.816 1.00 98.12 84 ILE A N 1
ATOM 600 C CA . ILE A 1 84 ? -12.929 9.388 3.943 1.00 98.12 84 ILE A CA 1
ATOM 601 C C . ILE A 1 84 ? -14.313 9.171 4.552 1.00 98.12 84 ILE A C 1
ATOM 603 O O . ILE A 1 84 ? -14.681 8.061 4.937 1.00 98.12 84 ILE A O 1
ATOM 607 N N . LYS A 1 85 ? -15.107 10.237 4.594 1.00 95.06 85 LYS A N 1
ATOM 608 C CA . LYS A 1 85 ? -16.528 10.209 4.936 1.00 95.06 85 LYS A CA 1
ATOM 609 C C . LYS A 1 85 ? -17.347 10.592 3.697 1.00 95.06 85 LYS A C 1
ATOM 611 O O . LYS A 1 85 ? -16.845 11.336 2.854 1.00 95.06 85 LYS A O 1
ATOM 616 N N . PRO A 1 86 ? -18.603 10.129 3.579 1.00 91.81 86 PRO A N 1
ATOM 617 C CA . PRO A 1 86 ? -19.452 10.487 2.449 1.00 91.81 86 PRO A CA 1
ATOM 618 C C . PRO A 1 86 ? -19.613 12.001 2.264 1.00 91.81 86 PRO A C 1
ATOM 620 O O . PRO A 1 86 ? -19.616 12.777 3.232 1.00 91.81 86 PRO A O 1
ATOM 623 N N . GLY A 1 87 ? -19.794 12.404 1.007 1.00 91.19 87 GLY A N 1
ATOM 624 C CA . GLY A 1 87 ? -19.984 13.794 0.601 1.00 91.19 87 GLY A CA 1
ATOM 625 C C . GLY A 1 87 ? -18.729 14.447 0.019 1.00 91.19 87 GLY A C 1
ATOM 626 O O . GLY A 1 87 ? -17.781 13.787 -0.405 1.00 91.19 87 GLY A O 1
ATOM 627 N N . LYS A 1 88 ? -18.749 15.780 -0.049 1.00 95.81 88 LYS A N 1
ATOM 628 C CA . LYS A 1 88 ? -17.720 16.576 -0.724 1.00 95.81 88 LYS A CA 1
ATOM 629 C C . LYS A 1 88 ? -16.644 17.048 0.246 1.00 95.81 88 LYS A C 1
ATOM 631 O O . LYS A 1 88 ? -16.960 17.720 1.224 1.00 95.81 88 LYS A O 1
ATOM 636 N N . ASN A 1 89 ? -15.386 16.729 -0.056 1.00 94.75 89 ASN A N 1
ATOM 637 C CA . ASN A 1 89 ? -14.186 17.083 0.707 1.00 94.75 89 ASN A CA 1
ATOM 638 C C . ASN A 1 89 ? -14.305 16.759 2.205 1.00 94.75 89 ASN A C 1
ATOM 640 O O . ASN A 1 89 ? -13.808 17.490 3.060 1.00 94.75 89 ASN A O 1
ATOM 644 N N . ASN A 1 90 ? -14.997 15.666 2.527 1.00 96.00 90 ASN A N 1
ATOM 645 C CA . ASN A 1 90 ? -15.256 15.250 3.896 1.00 96.00 90 ASN A CA 1
ATOM 646 C C . ASN A 1 90 ? -14.275 14.145 4.286 1.00 96.00 90 ASN A C 1
ATOM 648 O O . ASN A 1 90 ? -14.572 12.958 4.197 1.00 96.00 90 ASN A O 1
ATOM 652 N N . TRP A 1 91 ? -13.070 14.536 4.679 1.00 97.12 91 TRP A N 1
ATOM 653 C CA . TRP A 1 91 ? -12.020 13.603 5.070 1.00 97.12 91 TRP A CA 1
ATOM 654 C C . TRP A 1 91 ? -11.219 14.156 6.251 1.00 97.12 91 TRP A C 1
ATOM 656 O O . TRP A 1 91 ? -11.272 15.343 6.572 1.00 97.12 91 TRP A O 1
ATOM 666 N N . SER A 1 92 ? -10.490 13.281 6.941 1.00 97.69 92 SER A N 1
ATOM 667 C CA . SER A 1 92 ? -9.581 13.665 8.028 1.00 97.69 92 SER A CA 1
ATOM 668 C C . SER A 1 92 ? -8.306 12.835 7.992 1.00 97.69 92 SER A C 1
ATOM 670 O O . SER A 1 92 ? -8.325 11.711 7.495 1.00 97.69 92 SER A O 1
ATOM 672 N N . THR A 1 93 ? -7.204 13.365 8.525 1.00 98.25 93 THR A N 1
ATOM 673 C CA . THR A 1 93 ? -5.960 12.598 8.645 1.00 98.25 93 THR A CA 1
ATOM 674 C C . THR A 1 93 ? -6.161 11.378 9.537 1.00 98.25 93 THR A C 1
ATOM 676 O O . THR A 1 93 ? -6.787 11.439 10.602 1.00 98.25 93 THR A O 1
ATOM 679 N N . PHE A 1 94 ? -5.598 10.256 9.109 1.00 98.62 94 PHE A N 1
ATOM 680 C CA . PHE A 1 94 ? -5.619 9.011 9.857 1.00 98.62 94 PHE A CA 1
ATOM 681 C C . PHE A 1 94 ? -4.185 8.479 10.043 1.00 98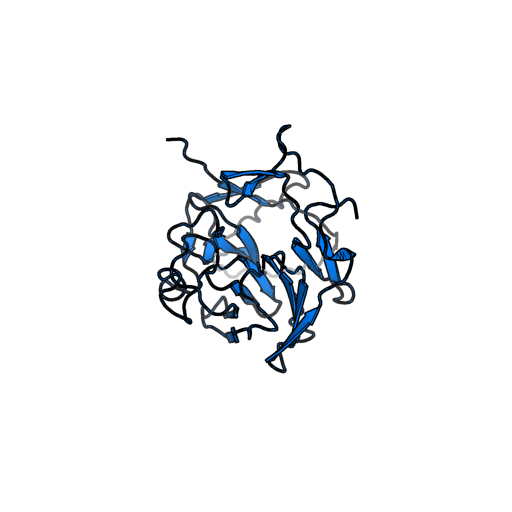.62 94 PHE A C 1
ATOM 683 O O . PHE A 1 94 ? -3.379 8.596 9.123 1.00 98.62 94 PHE A O 1
ATOM 690 N N . PRO A 1 95 ? -3.832 7.909 11.212 1.00 98.50 95 PRO A N 1
ATOM 691 C CA . PRO A 1 95 ? -4.621 7.884 12.449 1.00 98.50 95 PRO A CA 1
ATOM 692 C C . PRO A 1 95 ? -4.745 9.266 13.107 1.00 98.50 95 PRO A C 1
ATOM 694 O O . PRO A 1 95 ? -5.725 9.525 13.801 1.00 98.50 95 PRO A O 1
ATOM 697 N N . ASN A 1 96 ? -3.784 10.162 12.884 1.00 98.38 96 ASN A N 1
ATOM 698 C CA . ASN A 1 96 ? -3.728 11.502 13.463 1.00 98.38 96 ASN A CA 1
ATOM 699 C C . ASN A 1 96 ? -2.797 12.416 12.640 1.00 98.38 96 ASN A C 1
ATOM 701 O O . ASN A 1 96 ? -2.270 12.015 11.596 1.00 98.38 96 ASN A O 1
ATOM 705 N N . GLN A 1 97 ? -2.617 13.658 13.092 1.00 97.75 97 GLN A N 1
ATOM 706 C CA . GLN A 1 97 ? -1.749 14.633 12.428 1.00 97.75 97 GLN A CA 1
ATOM 707 C C . GLN A 1 97 ? -0.263 14.311 12.600 1.00 97.75 97 GLN A C 1
ATOM 709 O O . GLN A 1 97 ? 0.515 14.614 11.705 1.00 97.75 97 GLN A O 1
ATOM 714 N N . GLU A 1 98 ? 0.140 13.665 13.693 1.00 97.88 98 GLU A N 1
ATOM 715 C CA . GLU A 1 98 ? 1.535 13.307 13.957 1.00 97.88 98 GLU A CA 1
ATOM 716 C C . GLU A 1 98 ? 2.054 12.302 12.922 1.00 97.88 98 GLU A C 1
ATOM 718 O O . GLU A 1 98 ? 3.128 12.491 12.355 1.00 97.88 98 GLU A O 1
ATOM 723 N N . TRP A 1 99 ? 1.255 11.283 12.591 1.00 98.19 99 TRP A N 1
ATOM 724 C CA . TRP A 1 99 ? 1.576 10.339 11.519 1.00 98.19 99 TRP A CA 1
ATOM 725 C C . TRP A 1 99 ? 1.513 10.962 10.122 1.00 98.19 99 TRP A C 1
ATOM 727 O O . TRP A 1 99 ? 2.190 10.480 9.220 1.00 98.19 99 TRP A O 1
ATOM 737 N N . ASN A 1 100 ? 0.750 12.042 9.947 1.00 97.69 100 ASN A N 1
ATOM 738 C CA . ASN A 1 100 ? 0.662 12.815 8.703 1.00 97.69 100 ASN A CA 1
ATOM 739 C C . ASN A 1 100 ? 1.534 14.085 8.739 1.00 97.69 100 ASN A C 1
ATOM 741 O O . ASN A 1 100 ? 1.329 15.014 7.960 1.00 97.69 100 ASN A O 1
ATOM 745 N N . ALA A 1 101 ? 2.513 14.155 9.647 1.00 96.31 101 ALA A N 1
ATOM 746 C CA . ALA A 1 101 ? 3.458 15.262 9.684 1.00 96.31 101 ALA A CA 1
ATOM 747 C C . ALA A 1 101 ? 4.340 15.268 8.426 1.00 96.31 101 ALA A C 1
ATOM 749 O O . ALA A 1 101 ? 4.328 14.335 7.623 1.00 96.31 101 ALA A O 1
ATOM 750 N N . LYS A 1 102 ? 5.117 16.338 8.236 1.00 94.25 102 LYS A N 1
ATOM 751 C CA . LYS A 1 102 ? 5.914 16.552 7.022 1.00 94.25 102 LYS A CA 1
ATOM 752 C C . LYS A 1 102 ? 6.765 15.311 6.662 1.00 94.25 102 LYS A C 1
ATOM 754 O O . LYS A 1 102 ? 7.633 14.939 7.448 1.00 94.25 102 LYS A O 1
ATOM 759 N N . PRO A 1 103 ? 6.610 14.725 5.460 1.00 93.81 103 PRO A N 1
ATOM 760 C CA . PRO A 1 103 ? 7.460 13.634 4.989 1.00 93.81 103 PRO A CA 1
ATOM 761 C C . PRO A 1 103 ? 8.953 13.936 5.170 1.00 93.81 103 PRO A C 1
ATOM 763 O O . PRO A 1 103 ? 9.432 15.031 4.861 1.00 93.81 103 PRO A O 1
ATOM 766 N N . GLY A 1 104 ? 9.691 12.967 5.703 1.00 93.31 104 GLY A N 1
ATOM 767 C CA . GLY A 1 104 ? 11.112 13.072 6.012 1.00 93.31 104 GLY A CA 1
ATOM 768 C C . GLY A 1 104 ? 11.430 13.696 7.374 1.00 93.31 104 GLY A C 1
ATOM 769 O O . GLY A 1 104 ? 12.610 13.785 7.718 1.00 93.31 104 GLY A O 1
ATOM 770 N N . SER A 1 105 ? 10.429 14.109 8.163 1.00 94.31 105 SER A N 1
ATOM 771 C CA . SER A 1 105 ? 10.650 14.685 9.499 1.00 94.31 105 SER A CA 1
ATOM 772 C C . SER A 1 105 ? 11.010 13.653 10.572 1.00 94.31 105 SER A C 1
ATOM 774 O O . SER A 1 105 ? 11.471 14.037 11.643 1.00 94.31 105 SER A O 1
ATOM 776 N N . GLY A 1 106 ? 10.825 12.357 10.312 1.00 92.94 106 GLY A N 1
ATOM 777 C CA . GLY A 1 106 ? 11.211 11.290 11.233 1.00 92.94 106 GLY A CA 1
ATOM 778 C C . GLY A 1 106 ? 10.719 9.911 10.801 1.00 92.94 106 GLY A C 1
ATOM 779 O O . GLY A 1 106 ? 10.054 9.758 9.783 1.00 92.94 106 GLY A O 1
ATOM 780 N N . SER A 1 107 ? 11.030 8.890 11.596 1.00 91.31 107 SER A N 1
ATOM 781 C CA . SER A 1 107 ? 10.583 7.513 11.348 1.00 91.31 107 SER A CA 1
ATOM 782 C C . SER A 1 107 ? 9.145 7.250 11.821 1.00 91.31 107 SER A C 1
ATOM 784 O O . SER A 1 107 ? 8.472 6.371 11.288 1.00 91.31 107 SER A O 1
ATOM 786 N N . ASN A 1 108 ? 8.644 8.047 12.773 1.00 95.56 108 ASN A N 1
ATOM 787 C CA . ASN A 1 108 ? 7.283 7.972 13.330 1.00 95.56 108 ASN A CA 1
ATOM 788 C C . ASN A 1 108 ? 6.253 8.801 12.540 1.00 95.56 108 ASN A C 1
ATOM 790 O O . ASN A 1 108 ? 5.273 9.275 13.107 1.00 95.56 108 ASN A O 1
ATOM 794 N N . VAL A 1 109 ? 6.498 9.004 11.245 1.00 96.75 109 VAL A N 1
ATOM 795 C CA . VAL A 1 109 ? 5.572 9.657 10.310 1.00 96.75 109 VAL A CA 1
ATOM 796 C C . VAL A 1 109 ? 5.443 8.790 9.063 1.00 96.75 109 VAL A C 1
ATOM 798 O O . VAL A 1 109 ? 6.371 8.052 8.714 1.00 96.75 109 VAL A O 1
ATOM 801 N N . LEU A 1 110 ? 4.309 8.874 8.379 1.00 97.62 110 LEU A N 1
ATOM 802 C CA . LEU A 1 110 ? 4.134 8.316 7.046 1.00 97.62 110 LEU A CA 1
ATOM 803 C C . LEU A 1 110 ? 4.845 9.232 6.055 1.00 97.62 110 LEU A C 1
ATOM 805 O O . LEU A 1 110 ? 4.544 10.418 5.950 1.00 97.62 110 LEU A O 1
ATOM 809 N N . ASN A 1 111 ? 5.814 8.699 5.327 1.00 95.38 111 ASN A N 1
ATOM 810 C CA . ASN A 1 111 ? 6.598 9.487 4.394 1.00 95.38 111 ASN A CA 1
ATOM 811 C C . ASN A 1 111 ? 6.031 9.394 2.988 1.00 95.38 111 ASN A C 1
ATOM 813 O O . ASN A 1 111 ? 5.737 10.416 2.367 1.00 95.38 111 ASN A O 1
ATOM 817 N N . THR A 1 112 ? 5.847 8.176 2.494 1.00 94.94 112 THR A N 1
ATOM 818 C CA . THR A 1 112 ? 5.191 7.920 1.218 1.00 94.94 112 THR A CA 1
ATOM 819 C C . THR A 1 112 ? 4.328 6.672 1.346 1.00 94.94 112 THR A C 1
ATOM 821 O O . THR A 1 112 ? 4.653 5.608 0.823 1.00 94.94 112 THR A O 1
ATOM 824 N N . ALA A 1 113 ? 3.238 6.826 2.107 1.00 96.88 113 ALA A N 1
ATOM 825 C CA . ALA A 1 113 ? 2.194 5.816 2.224 1.00 96.88 113 ALA A CA 1
ATOM 826 C C . ALA A 1 113 ? 1.619 5.485 0.839 1.00 96.88 113 ALA A C 1
ATOM 828 O O . ALA A 1 113 ? 1.397 6.400 0.042 1.00 96.88 113 ALA A O 1
ATOM 829 N N . HIS A 1 114 ? 1.392 4.204 0.554 1.00 96.31 114 HIS A N 1
ATOM 830 C CA . HIS A 1 114 ? 0.882 3.765 -0.743 1.00 96.31 114 HIS A CA 1
ATOM 831 C C . HIS A 1 114 ? -0.182 2.674 -0.586 1.00 96.31 114 HIS A C 1
ATOM 833 O O . HIS A 1 114 ? -1.358 3.012 -0.466 1.00 96.31 114 HIS A O 1
ATOM 839 N N . GLY A 1 115 ? 0.209 1.406 -0.509 1.00 97.88 115 GLY A N 1
ATOM 840 C CA . GLY A 1 115 ? -0.703 0.280 -0.362 1.00 97.88 115 GLY A CA 1
ATOM 841 C C . GLY A 1 115 ? -1.443 0.362 0.963 1.00 97.88 115 GLY A C 1
ATOM 842 O O . GLY A 1 115 ? -0.828 0.601 2.007 1.00 97.88 115 GLY A O 1
ATOM 843 N N . VAL A 1 116 ? -2.762 0.181 0.914 1.00 98.69 116 VAL A N 1
ATOM 844 C CA . VAL A 1 116 ? -3.621 0.131 2.097 1.00 98.69 116 VAL A CA 1
ATOM 845 C C . VAL A 1 116 ? -4.548 -1.072 2.026 1.00 98.69 116 VAL A C 1
ATOM 847 O O . VAL A 1 116 ? -5.128 -1.342 0.980 1.00 98.69 116 VAL A O 1
ATOM 850 N N . ALA A 1 117 ? -4.716 -1.766 3.147 1.00 98.56 117 ALA A N 1
ATOM 851 C CA . ALA A 1 117 ? -5.657 -2.875 3.276 1.00 98.56 117 ALA A CA 1
ATOM 852 C C . ALA A 1 117 ? -6.239 -2.908 4.689 1.00 98.56 117 ALA A C 1
ATOM 854 O O . ALA A 1 117 ? -5.544 -2.590 5.655 1.00 98.56 117 ALA A O 1
ATOM 855 N N . ILE A 1 118 ? -7.504 -3.301 4.819 1.00 98.31 118 ILE A N 1
ATOM 856 C CA . ILE A 1 118 ? -8.112 -3.608 6.117 1.00 98.31 118 ILE A CA 1
ATOM 857 C C . ILE A 1 118 ? -8.241 -5.115 6.250 1.00 98.31 118 ILE A C 1
ATOM 859 O O . ILE A 1 118 ? -8.722 -5.781 5.337 1.00 98.31 118 ILE A O 1
ATOM 863 N N . ASP A 1 119 ? -7.799 -5.642 7.386 1.00 97.25 119 ASP A N 1
ATOM 864 C CA . ASP A 1 119 ? -7.930 -7.060 7.691 1.00 97.25 119 ASP A CA 1
ATOM 865 C C . ASP A 1 119 ? -9.194 -7.392 8.500 1.00 97.25 119 ASP A C 1
ATOM 867 O O . ASP A 1 119 ? -9.961 -6.516 8.903 1.00 97.25 119 ASP A O 1
ATOM 871 N N . SER A 1 120 ? -9.402 -8.685 8.768 1.00 93.62 120 SER A N 1
ATOM 872 C CA . SER A 1 120 ? -10.552 -9.195 9.526 1.00 93.62 120 SER A CA 1
ATOM 873 C C . SER A 1 120 ? -10.590 -8.766 11.001 1.00 93.62 120 SER A C 1
ATOM 875 O O . SER A 1 120 ? -11.587 -9.010 11.679 1.00 93.62 120 SER A O 1
ATOM 877 N N . GLN A 1 121 ? -9.538 -8.112 11.503 1.00 96.00 121 GLN A N 1
ATOM 878 C CA . GLN A 1 121 ? -9.425 -7.608 12.874 1.00 96.00 121 GLN A CA 1
ATOM 879 C C . GLN A 1 121 ? -9.571 -6.079 12.943 1.00 96.00 121 GLN A C 1
ATOM 881 O O . GLN A 1 121 ? -9.194 -5.479 13.949 1.00 96.00 121 GLN A O 1
ATOM 886 N N . ASP A 1 122 ? -10.094 -5.441 11.888 1.00 97.94 122 ASP A N 1
ATOM 887 C CA . ASP A 1 122 ? -10.255 -3.986 11.793 1.00 97.94 122 ASP A CA 1
ATOM 888 C C . ASP A 1 122 ? -8.916 -3.227 11.939 1.00 97.94 122 ASP A C 1
ATOM 890 O O . ASP A 1 122 ? -8.838 -2.122 12.492 1.00 97.94 122 ASP A O 1
ATOM 894 N N . ARG A 1 123 ? -7.823 -3.809 11.426 1.00 98.75 123 ARG A N 1
ATOM 895 C CA . ARG A 1 123 ? -6.515 -3.146 11.350 1.00 98.75 123 ARG A CA 1
ATOM 896 C C . ARG A 1 123 ? -6.282 -2.629 9.936 1.00 98.75 123 ARG A C 1
ATOM 898 O O . ARG A 1 123 ? -6.309 -3.396 8.978 1.00 98.75 123 ARG A O 1
ATOM 905 N N . LEU A 1 124 ? -6.013 -1.332 9.813 1.00 98.88 124 LEU A N 1
ATOM 906 C CA . LEU A 1 124 ? -5.584 -0.687 8.576 1.00 98.88 124 LEU A CA 1
ATOM 907 C C . LEU A 1 124 ? -4.071 -0.834 8.419 1.00 98.88 124 LEU A C 1
ATOM 909 O O . LEU A 1 124 ? -3.303 -0.173 9.123 1.00 98.88 124 LEU A O 1
ATOM 913 N N . TRP A 1 125 ? -3.666 -1.685 7.488 1.00 98.88 125 TRP A N 1
ATOM 914 C CA . TRP A 1 125 ? -2.292 -1.903 7.059 1.00 98.88 125 TRP A CA 1
ATOM 915 C C . TRP A 1 125 ? -1.888 -0.871 6.019 1.00 98.88 125 TRP A C 1
ATOM 917 O O . TRP A 1 125 ? -2.686 -0.520 5.154 1.00 98.88 125 TRP A O 1
ATOM 927 N N . VAL A 1 126 ? -0.653 -0.381 6.117 1.00 98.88 126 VAL A N 1
ATOM 928 C CA . VAL A 1 126 ? -0.130 0.682 5.257 1.00 98.88 126 VAL A CA 1
ATOM 929 C C . VAL A 1 126 ? 1.324 0.392 4.910 1.00 98.88 126 VAL A C 1
ATOM 931 O O . VAL A 1 126 ? 2.172 0.300 5.806 1.00 98.88 126 VAL A O 1
ATOM 934 N N . THR A 1 127 ? 1.628 0.295 3.617 1.00 98.56 127 THR A N 1
ATOM 935 C CA . THR A 1 127 ? 3.012 0.303 3.134 1.00 98.56 127 THR A CA 1
ATOM 936 C C . THR A 1 127 ? 3.501 1.743 3.020 1.00 98.56 127 THR A C 1
ATOM 938 O O . THR A 1 127 ? 2.793 2.623 2.533 1.00 98.56 127 THR A O 1
ATOM 941 N N . ASP A 1 128 ? 4.722 2.007 3.472 1.00 97.31 128 ASP A N 1
ATOM 942 C CA . ASP A 1 128 ? 5.404 3.286 3.297 1.00 97.31 128 ASP A CA 1
ATOM 943 C C . ASP A 1 128 ? 6.795 3.024 2.735 1.00 97.31 128 ASP A C 1
ATOM 945 O O . ASP A 1 128 ? 7.641 2.425 3.397 1.00 97.31 128 ASP A O 1
ATOM 949 N N . HIS A 1 129 ? 7.048 3.499 1.519 1.00 94.12 129 HIS A N 1
ATOM 950 C CA . HIS A 1 129 ? 8.309 3.236 0.837 1.00 94.12 129 HIS A CA 1
ATOM 951 C C . HIS A 1 129 ? 9.426 4.231 1.179 1.00 94.12 129 HIS A C 1
ATOM 953 O O . HIS A 1 129 ? 10.450 4.233 0.515 1.00 94.12 129 HIS A O 1
ATOM 959 N N . GLY A 1 130 ? 9.300 5.064 2.215 1.00 92.56 130 GLY A N 1
ATOM 960 C CA . GLY A 1 130 ? 10.476 5.698 2.824 1.00 92.56 130 GLY A CA 1
ATOM 961 C C . GLY A 1 130 ? 11.025 6.933 2.097 1.00 92.56 130 GLY A C 1
ATOM 962 O O . GLY A 1 130 ? 12.206 7.250 2.205 1.00 92.56 130 GLY A O 1
ATOM 963 N N . ASN A 1 131 ? 10.185 7.704 1.404 1.00 90.56 131 ASN A N 1
ATOM 964 C CA . ASN A 1 131 ? 10.523 9.069 0.970 1.00 90.56 131 ASN A CA 1
ATOM 965 C C . ASN A 1 131 ? 11.711 9.241 0.006 1.00 90.56 131 ASN A C 1
ATOM 967 O O . ASN A 1 131 ? 12.302 10.319 -0.042 1.00 90.56 131 ASN A O 1
ATOM 971 N N . TRP A 1 132 ? 12.119 8.205 -0.721 1.00 82.81 132 TRP A N 1
ATOM 972 C CA . TRP A 1 132 ? 13.332 8.273 -1.545 1.00 82.81 132 TRP A CA 1
ATOM 973 C C . TRP A 1 132 ? 13.107 8.843 -2.950 1.00 82.81 132 TRP A C 1
ATOM 975 O O . TRP A 1 132 ? 14.094 9.080 -3.645 1.00 82.81 132 TRP A O 1
ATOM 985 N N . MET A 1 133 ? 11.855 9.054 -3.385 1.00 78.50 133 MET A N 1
ATOM 986 C CA . MET A 1 133 ? 11.592 9.656 -4.700 1.00 78.50 133 MET A CA 1
ATOM 987 C C . MET A 1 133 ? 12.221 11.064 -4.794 1.00 78.50 133 MET A C 1
ATOM 989 O O . MET A 1 133 ? 12.371 11.727 -3.762 1.00 78.50 133 MET A O 1
ATOM 993 N N . PRO A 1 134 ? 12.568 11.542 -6.005 1.00 70.88 134 PRO A N 1
ATOM 994 C CA . PRO A 1 134 ? 13.141 12.874 -6.194 1.00 70.88 134 PRO A CA 1
ATOM 995 C C . PRO A 1 134 ? 12.309 13.974 -5.525 1.00 70.88 134 PRO A C 1
ATOM 997 O O . PRO A 1 134 ? 11.087 13.868 -5.427 1.00 70.88 134 PRO A O 1
ATOM 1000 N N . ASP A 1 135 ? 12.993 15.004 -5.029 1.00 71.88 135 ASP A N 1
ATOM 1001 C CA . ASP A 1 135 ? 12.419 16.199 -4.391 1.00 71.88 135 ASP A CA 1
ATOM 1002 C C . ASP A 1 135 ? 11.604 15.972 -3.101 1.00 71.88 135 ASP A C 1
ATOM 1004 O O . ASP A 1 135 ? 11.155 16.930 -2.470 1.00 71.88 135 ASP A O 1
ATOM 1008 N N . ASN A 1 136 ? 11.479 14.729 -2.620 1.00 72.44 136 ASN A N 1
ATOM 1009 C CA . ASN A 1 136 ? 10.625 14.394 -1.478 1.00 72.44 136 ASN A CA 1
ATOM 1010 C C . ASN A 1 136 ? 11.237 14.657 -0.089 1.00 72.44 136 ASN A C 1
ATOM 1012 O O . ASN A 1 136 ? 10.681 14.241 0.922 1.00 72.44 136 ASN A O 1
ATOM 1016 N N . GLY A 1 137 ? 12.321 15.423 0.026 1.00 79.38 137 GLY A N 1
ATOM 1017 C CA . GLY A 1 137 ? 12.977 15.693 1.310 1.00 79.38 137 GLY A CA 1
ATOM 1018 C C . GLY A 1 137 ? 13.859 14.530 1.771 1.00 79.38 137 GLY A C 1
ATOM 1019 O O . GLY A 1 137 ? 14.405 13.795 0.955 1.00 79.38 137 GLY A O 1
ATOM 1020 N N . LYS A 1 138 ? 14.073 14.383 3.087 1.00 90.12 138 LYS A N 1
ATOM 1021 C CA . LYS A 1 138 ? 15.023 13.391 3.619 1.00 90.12 138 LYS A CA 1
ATOM 1022 C C . LYS A 1 138 ? 14.468 11.961 3.468 1.00 90.12 138 LYS A C 1
ATOM 1024 O O . LYS A 1 138 ? 13.403 11.693 4.036 1.00 90.12 138 LYS A O 1
ATOM 1029 N N . PRO A 1 139 ? 15.189 11.038 2.801 1.00 92.00 139 PRO A N 1
ATOM 1030 C CA . PRO A 1 139 ? 14.828 9.622 2.753 1.00 92.00 139 PRO A CA 1
ATOM 1031 C C . PRO A 1 139 ? 14.745 9.004 4.154 1.00 92.00 139 PRO A C 1
ATOM 1033 O O . PRO A 1 139 ? 15.551 9.330 5.029 1.00 92.00 139 PRO A O 1
ATOM 1036 N N . GLN A 1 140 ? 13.784 8.109 4.351 1.00 93.94 140 GLN A N 1
ATOM 1037 C CA . GLN A 1 140 ? 13.551 7.339 5.573 1.00 93.94 140 GLN A CA 1
ATOM 1038 C C . GLN A 1 140 ? 13.567 5.844 5.255 1.00 93.94 140 GLN A C 1
ATOM 1040 O O . GLN A 1 140 ? 13.515 5.440 4.096 1.00 93.94 140 GLN A O 1
ATOM 1045 N N . GLN A 1 141 ? 13.629 5.017 6.292 1.00 94.69 141 GLN A N 1
ATOM 1046 C CA . GLN A 1 141 ? 13.521 3.575 6.125 1.00 94.69 141 GLN A CA 1
ATOM 1047 C C . GLN A 1 141 ? 12.100 3.200 5.656 1.00 94.69 141 GLN A C 1
ATOM 1049 O O . GLN A 1 141 ? 11.131 3.706 6.242 1.00 94.69 141 GLN A O 1
ATOM 1054 N N . PRO A 1 142 ? 11.953 2.352 4.619 1.00 96.62 142 PRO A N 1
ATOM 1055 C CA . PRO A 1 142 ? 10.664 1.774 4.264 1.00 96.62 142 PRO A CA 1
ATOM 1056 C C . PRO A 1 142 ? 10.084 0.977 5.429 1.00 96.62 142 PRO A C 1
ATOM 1058 O O . PRO A 1 142 ? 10.823 0.379 6.215 1.00 96.62 142 PRO A O 1
ATOM 1061 N N . LYS A 1 143 ? 8.760 0.958 5.553 1.00 98.12 143 LYS A N 1
ATOM 1062 C CA . LYS A 1 143 ? 8.085 0.275 6.655 1.00 98.12 143 LYS A CA 1
ATOM 1063 C C . LYS A 1 143 ? 6.702 -0.229 6.285 1.00 98.12 143 LYS A C 1
ATOM 1065 O O . LYS A 1 143 ? 6.014 0.350 5.447 1.00 98.12 143 LYS A O 1
ATOM 1070 N N . LEU A 1 144 ? 6.292 -1.275 6.990 1.00 98.81 144 LEU A N 1
ATOM 1071 C CA . LEU A 1 144 ? 4.910 -1.712 7.102 1.00 98.81 144 LEU A CA 1
ATOM 1072 C C . LEU A 1 144 ? 4.398 -1.330 8.488 1.00 98.81 144 LEU A C 1
ATOM 1074 O O . LEU A 1 144 ? 5.009 -1.671 9.504 1.00 98.81 144 LEU A O 1
ATOM 1078 N N . VAL A 1 145 ? 3.271 -0.632 8.543 1.00 98.88 145 VAL A N 1
ATOM 1079 C CA . VAL A 1 145 ? 2.583 -0.308 9.798 1.00 98.88 145 VAL A CA 1
ATOM 1080 C C . VAL A 1 145 ? 1.138 -0.772 9.729 1.00 98.88 145 VAL A C 1
ATOM 1082 O O . VAL A 1 145 ? 0.563 -0.844 8.646 1.00 98.88 145 VAL A O 1
ATOM 1085 N N . ALA A 1 146 ? 0.551 -1.068 10.885 1.00 98.88 146 ALA A N 1
ATOM 1086 C CA . ALA A 1 146 ? -0.887 -1.267 10.993 1.00 98.88 146 ALA A CA 1
ATOM 1087 C C . ALA A 1 146 ? -1.455 -0.470 12.162 1.00 98.88 146 ALA A C 1
ATOM 1089 O O . ALA A 1 146 ? -0.844 -0.385 13.236 1.00 98.88 146 ALA A O 1
ATOM 1090 N N . PHE A 1 147 ? -2.645 0.079 11.957 1.00 98.88 147 PHE A N 1
ATOM 1091 C CA . PHE A 1 147 ? -3.389 0.835 12.952 1.00 98.88 147 PHE A CA 1
ATOM 1092 C C . PHE A 1 147 ? -4.734 0.169 13.202 1.00 98.88 147 PHE A C 1
ATOM 1094 O O . PHE A 1 147 ? -5.457 -0.124 12.259 1.00 98.88 147 PHE A O 1
ATOM 1101 N N . ASP A 1 148 ? -5.101 -0.017 14.462 1.00 98.75 148 ASP A N 1
ATOM 1102 C CA . ASP A 1 148 ? -6.477 -0.363 14.812 1.00 98.75 148 ASP A CA 1
ATOM 1103 C C . ASP A 1 148 ? -7.376 0.837 14.471 1.00 98.75 148 ASP A C 1
ATOM 1105 O O . ASP A 1 148 ? -7.139 1.954 14.947 1.00 98.75 148 ASP A O 1
ATOM 1109 N N . ILE A 1 149 ? -8.377 0.642 13.608 1.00 98.75 149 ILE A N 1
ATOM 1110 C CA . ILE A 1 149 ? -9.178 1.758 13.077 1.00 98.75 149 ILE A CA 1
ATOM 1111 C C . ILE A 1 149 ? -10.114 2.375 14.119 1.00 98.75 149 ILE A C 1
ATOM 1113 O O . ILE A 1 149 ? -10.560 3.514 13.951 1.00 98.75 149 ILE A O 1
ATOM 1117 N N . ASN A 1 150 ? -10.418 1.657 15.198 1.00 98.38 150 ASN A N 1
ATOM 1118 C CA . ASN A 1 150 ? -11.357 2.078 16.236 1.00 98.38 150 ASN A CA 1
ATOM 1119 C C . ASN A 1 150 ? -10.657 2.928 17.299 1.00 98.38 150 ASN A C 1
ATOM 1121 O O . ASN A 1 150 ? -11.115 4.008 17.666 1.00 98.38 150 ASN A O 1
ATOM 1125 N N . THR A 1 151 ? -9.496 2.470 17.752 1.00 98.50 151 THR A N 1
ATOM 1126 C CA . THR A 1 151 ? -8.665 3.133 18.759 1.00 98.50 151 THR A CA 1
ATOM 1127 C C . THR A 1 151 ? -7.652 4.102 18.154 1.00 98.50 151 THR A C 1
ATOM 1129 O O . THR A 1 151 ? -7.085 4.915 18.885 1.00 98.50 151 THR A O 1
ATOM 1132 N N . ARG A 1 152 ? -7.412 4.024 16.836 1.00 98.56 152 ARG A N 1
ATOM 1133 C CA . ARG A 1 152 ? -6.410 4.801 16.080 1.00 98.56 152 ARG A CA 1
ATOM 1134 C C . ARG A 1 152 ? -4.975 4.557 16.568 1.00 98.56 152 ARG A C 1
ATOM 1136 O O . ARG A 1 152 ? -4.081 5.366 16.322 1.00 98.56 152 ARG A O 1
ATOM 1143 N N . LYS A 1 153 ? -4.739 3.456 17.288 1.00 98.62 153 LYS A N 1
ATOM 1144 C CA . LYS A 1 153 ? -3.422 3.099 17.829 1.00 98.62 153 LYS A CA 1
ATOM 1145 C C . LYS A 1 153 ? -2.635 2.284 16.817 1.00 98.62 153 LYS A C 1
ATOM 1147 O O . LYS A 1 153 ? -3.185 1.406 16.161 1.00 98.62 153 LYS A O 1
ATOM 1152 N N . GLN A 1 154 ? -1.329 2.533 16.739 1.00 98.69 154 GLN A N 1
ATOM 1153 C CA . GLN A 1 154 ? -0.421 1.652 16.010 1.00 98.69 154 GLN A CA 1
ATOM 1154 C C . GLN A 1 154 ? -0.354 0.303 16.737 1.00 98.69 154 GLN A C 1
ATOM 1156 O O . GLN A 1 154 ? 0.079 0.244 17.888 1.00 98.69 154 GLN A O 1
ATOM 1161 N N . VAL A 1 155 ? -0.757 -0.767 16.058 1.00 98.62 155 VAL A N 1
ATOM 1162 C CA . VAL A 1 155 ? -0.773 -2.141 16.589 1.00 98.62 155 VAL A CA 1
ATOM 1163 C C . VAL A 1 155 ? 0.305 -3.023 15.968 1.00 98.62 155 VAL A C 1
ATOM 1165 O O . VAL A 1 155 ? 0.696 -4.026 16.557 1.00 98.62 155 VAL A O 1
ATOM 1168 N N . PHE A 1 156 ? 0.848 -2.619 14.819 1.00 98.75 156 PHE A N 1
ATOM 1169 C CA . PHE A 1 156 ? 1.974 -3.287 14.181 1.00 98.75 156 PHE A CA 1
ATOM 1170 C C . PHE A 1 156 ? 2.939 -2.270 13.579 1.00 98.75 156 PHE A C 1
ATOM 1172 O O . PHE A 1 156 ? 2.534 -1.214 13.088 1.00 98.75 156 PHE A O 1
ATOM 1179 N N . ARG A 1 157 ? 4.225 -2.617 13.601 1.00 98.44 157 ARG A N 1
ATOM 1180 C CA . ARG A 1 157 ? 5.271 -1.923 12.861 1.00 98.44 157 ARG A CA 1
ATOM 1181 C C . ARG A 1 157 ? 6.410 -2.882 12.555 1.00 98.44 157 ARG A C 1
ATOM 1183 O O . ARG A 1 157 ? 6.880 -3.584 13.453 1.00 98.44 157 ARG A O 1
ATOM 1190 N N . MET A 1 158 ? 6.879 -2.818 11.319 1.00 98.56 158 MET A N 1
ATOM 1191 C CA . MET A 1 158 ? 8.116 -3.418 10.855 1.00 98.56 158 MET A CA 1
ATOM 1192 C C . MET A 1 158 ? 8.828 -2.414 9.952 1.00 98.56 158 MET A C 1
ATOM 1194 O O . MET A 1 158 ? 8.296 -2.028 8.915 1.00 98.56 158 MET A O 1
ATOM 1198 N N . ASP A 1 159 ? 10.014 -1.972 10.362 1.00 98.00 159 ASP A N 1
ATOM 1199 C CA . ASP A 1 159 ? 10.900 -1.190 9.503 1.00 98.00 159 ASP A CA 1
ATOM 1200 C C . ASP A 1 159 ? 11.770 -2.169 8.706 1.00 98.00 159 ASP A C 1
ATOM 1202 O O . ASP A 1 159 ? 12.380 -3.073 9.280 1.00 98.00 159 ASP A O 1
ATOM 1206 N N . PHE A 1 160 ? 11.796 -2.030 7.384 1.00 97.88 160 PHE A N 1
ATOM 1207 C CA . PHE A 1 160 ? 12.471 -2.984 6.514 1.00 97.88 160 PHE A CA 1
ATOM 1208 C C . PHE A 1 160 ? 13.960 -2.659 6.405 1.00 97.88 160 PHE A C 1
ATOM 1210 O O . PHE A 1 160 ? 14.312 -1.517 6.092 1.00 97.88 160 PHE A O 1
ATOM 1217 N N . PRO A 1 161 ? 14.862 -3.622 6.655 1.00 96.75 161 PRO A N 1
ATOM 1218 C CA . PRO A 1 161 ? 16.271 -3.433 6.341 1.00 96.75 161 PRO A CA 1
ATOM 1219 C C . PRO A 1 161 ? 16.467 -3.370 4.814 1.00 96.75 161 PRO A C 1
ATOM 1221 O O . PRO A 1 161 ? 15.569 -3.738 4.052 1.00 96.75 161 PRO A O 1
ATOM 1224 N N . GLU A 1 162 ? 17.624 -2.878 4.365 1.00 94.62 162 GLU A N 1
ATOM 1225 C CA . GLU A 1 162 ? 17.897 -2.577 2.947 1.00 94.62 162 GLU A CA 1
ATOM 1226 C C . GLU A 1 162 ? 17.701 -3.802 2.035 1.00 94.62 162 GLU A C 1
ATOM 1228 O O . GLU A 1 162 ? 17.205 -3.676 0.922 1.00 94.62 162 GLU A O 1
ATOM 1233 N N . GLU A 1 163 ? 18.018 -5.008 2.507 1.00 96.31 163 GLU A N 1
ATOM 1234 C CA . GLU A 1 163 ? 17.833 -6.253 1.757 1.00 96.31 163 GLU A CA 1
ATOM 1235 C C . GLU A 1 163 ? 16.358 -6.633 1.533 1.00 96.31 163 GLU A C 1
ATOM 1237 O O . GLU A 1 163 ? 16.043 -7.360 0.589 1.00 96.31 163 GLU A O 1
ATOM 1242 N N . ILE A 1 164 ? 15.446 -6.125 2.368 1.00 97.94 164 ILE A N 1
ATOM 1243 C CA . ILE A 1 164 ? 14.000 -6.337 2.232 1.00 97.94 164 ILE A CA 1
ATOM 1244 C C . ILE A 1 164 ? 13.338 -5.159 1.517 1.00 97.94 164 ILE A C 1
ATOM 1246 O O . ILE A 1 164 ? 12.539 -5.364 0.602 1.00 97.94 164 ILE A O 1
ATOM 1250 N N . GLY A 1 165 ? 13.672 -3.935 1.921 1.00 95.81 165 GLY A N 1
ATOM 1251 C CA . GLY A 1 165 ? 13.157 -2.688 1.367 1.00 95.81 165 GLY A CA 1
ATOM 1252 C C . GLY A 1 165 ? 14.300 -1.789 0.904 1.00 95.81 165 GLY A C 1
ATOM 1253 O O . GLY A 1 165 ? 1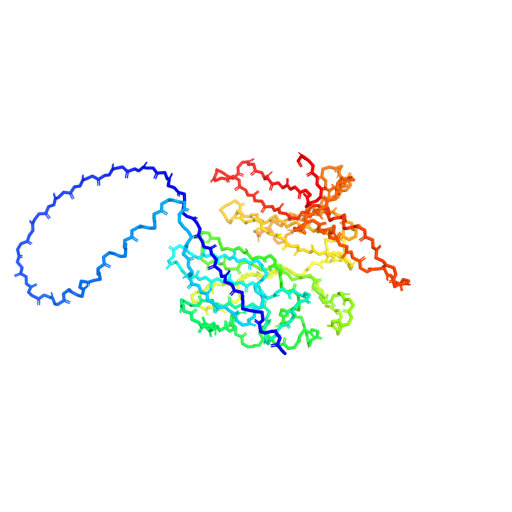4.624 -0.836 1.614 1.00 95.81 165 GLY A O 1
ATOM 1254 N N . PRO A 1 166 ? 14.912 -2.070 -0.258 1.00 93.25 166 PRO A N 1
ATOM 1255 C CA . PRO A 1 166 ? 16.030 -1.285 -0.752 1.00 93.25 166 PRO A CA 1
ATOM 1256 C C . PRO A 1 166 ? 15.578 0.106 -1.186 1.00 93.25 166 PRO A C 1
ATOM 1258 O O . PRO A 1 166 ? 14.438 0.328 -1.618 1.00 93.25 166 PRO A O 1
ATOM 1261 N N . ARG A 1 167 ? 16.508 1.060 -1.152 1.00 86.25 167 ARG A N 1
ATOM 1262 C CA . ARG A 1 167 ? 16.299 2.372 -1.764 1.00 86.25 167 ARG A CA 1
ATOM 1263 C C . ARG A 1 167 ? 15.942 2.201 -3.243 1.00 86.25 167 ARG A C 1
ATOM 1265 O O . ARG A 1 167 ? 16.621 1.493 -3.976 1.00 86.25 167 ARG A O 1
ATOM 1272 N N . GLY A 1 168 ? 14.902 2.899 -3.694 1.00 84.19 168 GLY A N 1
ATOM 1273 C CA . GLY A 1 168 ? 14.387 2.738 -5.058 1.00 84.19 168 GLY A CA 1
ATOM 1274 C C . GLY A 1 168 ? 13.218 1.756 -5.175 1.00 84.19 168 GLY A C 1
ATOM 1275 O O . GLY A 1 168 ? 12.653 1.636 -6.262 1.00 84.19 168 GLY A O 1
ATOM 1276 N N . GLY A 1 169 ? 12.852 1.068 -4.085 1.00 92.56 169 GLY A N 1
ATOM 1277 C CA . GLY A 1 169 ? 11.666 0.214 -4.001 1.00 92.56 169 GLY A CA 1
ATOM 1278 C C . GLY A 1 169 ? 10.372 1.020 -3.874 1.00 92.56 169 GLY A C 1
ATOM 1279 O O . GLY A 1 169 ? 10.262 1.884 -3.006 1.00 92.56 169 GLY A O 1
ATOM 1280 N N . ILE A 1 170 ? 9.380 0.742 -4.715 1.00 94.38 170 ILE A N 1
ATOM 1281 C CA . ILE A 1 170 ? 8.045 1.348 -4.683 1.00 94.38 170 ILE A CA 1
ATOM 1282 C C . ILE A 1 170 ? 7.081 0.269 -4.187 1.00 94.38 170 ILE A C 1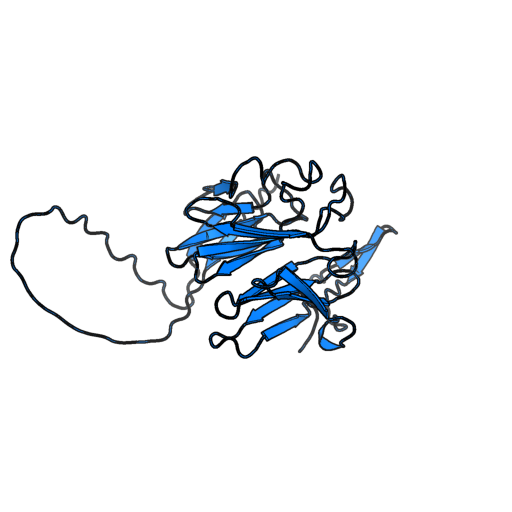
ATOM 1284 O O . ILE A 1 170 ? 6.465 -0.426 -4.987 1.00 94.38 170 ILE A O 1
ATOM 1288 N N . MET A 1 171 ? 6.960 0.120 -2.864 1.00 96.06 171 MET A N 1
ATOM 1289 C CA . MET A 1 171 ? 5.999 -0.793 -2.221 1.00 96.06 171 MET A CA 1
ATOM 1290 C C . MET A 1 171 ? 4.568 -0.313 -2.493 1.00 96.06 171 MET A C 1
ATOM 1292 O O . MET A 1 171 ? 4.008 0.447 -1.701 1.00 96.06 171 MET A O 1
ATOM 1296 N N . GLN A 1 172 ? 4.043 -0.670 -3.662 1.00 96.00 172 GLN A N 1
ATOM 1297 C CA . GLN A 1 172 ? 2.851 -0.087 -4.259 1.00 96.00 172 GLN A CA 1
ATOM 1298 C C . GLN A 1 172 ? 1.603 -0.601 -3.566 1.00 96.00 172 GLN A C 1
ATOM 1300 O O . GLN A 1 172 ? 0.834 0.212 -3.065 1.00 96.00 172 GLN A O 1
ATOM 1305 N N . ASP A 1 173 ? 1.449 -1.922 -3.517 1.00 97.81 173 ASP A N 1
ATOM 1306 C CA . ASP A 1 173 ? 0.206 -2.570 -3.116 1.00 97.81 173 ASP A CA 1
ATOM 1307 C C . ASP A 1 173 ? 0.443 -3.619 -2.033 1.00 97.81 173 ASP A C 1
ATOM 1309 O O . ASP A 1 173 ? 1.580 -4.053 -1.801 1.00 97.81 173 ASP A O 1
ATOM 1313 N N . ILE A 1 174 ? -0.632 -4.024 -1.360 1.00 98.69 174 ILE A N 1
ATOM 1314 C CA . ILE A 1 174 ? -0.580 -5.009 -0.283 1.00 98.69 174 ILE A CA 1
ATOM 1315 C C . ILE A 1 174 ? -1.832 -5.888 -0.230 1.00 98.69 174 ILE A C 1
ATOM 1317 O O . ILE A 1 174 ? -2.958 -5.402 -0.237 1.00 98.69 174 ILE A O 1
ATOM 1321 N N . ALA A 1 175 ? -1.617 -7.190 -0.057 1.00 98.44 175 ALA A N 1
ATOM 1322 C CA . ALA A 1 175 ? -2.633 -8.155 0.342 1.00 98.44 175 ALA A CA 1
ATOM 1323 C C . ALA A 1 175 ? -2.320 -8.665 1.754 1.00 98.44 175 ALA A C 1
ATOM 1325 O O . ALA A 1 175 ? -1.163 -8.948 2.068 1.00 98.44 175 ALA A O 1
ATOM 1326 N N . VAL A 1 176 ? -3.330 -8.792 2.617 1.00 98.31 176 VAL A N 1
ATOM 1327 C CA . VAL A 1 176 ? -3.140 -9.203 4.016 1.00 98.31 176 VAL A CA 1
ATOM 1328 C C . VAL A 1 176 ? -4.011 -10.414 4.326 1.00 98.31 176 VAL A C 1
ATOM 1330 O O . VAL A 1 176 ? -5.234 -10.321 4.291 1.00 98.31 176 VAL A O 1
ATOM 1333 N N . ASP A 1 177 ? -3.376 -11.528 4.689 1.00 97.19 177 ASP A N 1
ATOM 1334 C CA . ASP A 1 177 ? -4.019 -12.689 5.304 1.00 97.19 177 ASP A CA 1
ATOM 1335 C C . ASP A 1 177 ? -3.700 -12.683 6.802 1.00 97.19 177 ASP A C 1
ATOM 1337 O O . ASP A 1 177 ? -2.775 -13.338 7.290 1.00 97.19 177 ASP A O 1
ATOM 1341 N N . ALA A 1 178 ? -4.457 -11.884 7.551 1.00 94.56 178 ALA A N 1
ATOM 1342 C CA . ALA A 1 178 ? -4.273 -11.766 8.992 1.00 94.56 178 ALA A CA 1
ATOM 1343 C C . ALA A 1 178 ? -4.623 -13.051 9.757 1.00 94.56 178 ALA A C 1
ATOM 1345 O O . ALA A 1 178 ? -4.144 -13.219 10.879 1.00 94.56 178 ALA A O 1
ATOM 1346 N N . GLU A 1 179 ? -5.444 -13.932 9.181 1.00 93.69 179 GLU A N 1
ATOM 1347 C CA . GLU A 1 179 ? -5.846 -15.196 9.803 1.00 93.69 179 GLU A CA 1
ATOM 1348 C C . GLU A 1 179 ? -4.698 -16.204 9.774 1.00 93.69 179 GLU A C 1
ATOM 1350 O O . GLU A 1 179 ? -4.411 -16.836 10.792 1.00 93.69 179 GLU A O 1
ATOM 1355 N N . ARG A 1 180 ? -3.978 -16.293 8.649 1.00 95.94 180 ARG A N 1
ATOM 1356 C CA . ARG A 1 180 ? -2.745 -17.093 8.538 1.00 95.94 180 ARG A CA 1
ATOM 1357 C C . ARG A 1 180 ? -1.494 -16.351 9.010 1.00 95.94 180 ARG A C 1
ATOM 1359 O O . ARG A 1 180 ? -0.452 -16.975 9.185 1.00 95.94 180 ARG A O 1
ATOM 1366 N N . GLY A 1 181 ? -1.591 -15.047 9.262 1.00 97.06 181 GLY A N 1
ATOM 1367 C CA . GLY A 1 181 ? -0.507 -14.232 9.807 1.00 97.06 181 GLY A CA 1
ATOM 1368 C C . GLY A 1 181 ? 0.504 -13.760 8.764 1.00 97.06 181 GLY A C 1
ATOM 1369 O O . GLY A 1 181 ? 1.680 -13.621 9.093 1.00 97.06 181 GLY A O 1
ATOM 1370 N N . PHE A 1 182 ? 0.063 -13.482 7.536 1.00 98.25 182 PHE A N 1
ATOM 1371 C CA . PHE A 1 182 ? 0.923 -13.018 6.449 1.00 98.25 182 PHE A CA 1
ATOM 1372 C C . PHE A 1 182 ? 0.447 -11.711 5.816 1.00 98.25 182 PHE A C 1
ATOM 1374 O O . PHE A 1 182 ? -0.747 -11.430 5.723 1.00 98.25 182 PHE A O 1
ATOM 1381 N N . ALA A 1 183 ? 1.401 -10.928 5.321 1.00 98.62 183 ALA A N 1
ATOM 1382 C CA . ALA A 1 183 ? 1.148 -9.848 4.377 1.00 98.62 183 ALA A CA 1
ATOM 1383 C C . ALA A 1 183 ? 2.070 -9.980 3.161 1.00 98.62 183 ALA A C 1
ATOM 1385 O O . ALA A 1 183 ? 3.232 -10.364 3.288 1.00 98.62 183 ALA A O 1
ATOM 1386 N N . TYR A 1 184 ? 1.553 -9.635 1.988 1.00 98.75 184 TYR A N 1
ATOM 1387 C CA . TYR A 1 184 ? 2.228 -9.743 0.701 1.00 98.75 184 TYR A CA 1
ATOM 1388 C C . TYR A 1 184 ? 2.244 -8.368 0.053 1.00 98.75 184 TYR A C 1
ATOM 1390 O O . TYR A 1 184 ? 1.190 -7.789 -0.188 1.00 98.75 184 TYR A O 1
ATOM 1398 N N . ILE A 1 185 ? 3.430 -7.832 -0.203 1.00 98.88 185 ILE A N 1
ATOM 1399 C CA . ILE A 1 185 ? 3.619 -6.474 -0.708 1.00 98.88 185 ILE A CA 1
ATOM 1400 C C . ILE A 1 185 ? 4.206 -6.555 -2.112 1.00 98.88 185 ILE A C 1
ATOM 1402 O O . ILE A 1 185 ? 5.260 -7.165 -2.305 1.00 98.88 185 ILE A O 1
ATOM 1406 N N . ALA A 1 186 ? 3.556 -5.903 -3.071 1.00 98.62 186 ALA A N 1
ATOM 1407 C CA . ALA A 1 186 ? 4.100 -5.712 -4.407 1.00 98.62 186 ALA A CA 1
ATOM 1408 C C . ALA A 1 186 ? 5.044 -4.506 -4.409 1.00 98.62 186 ALA A C 1
ATOM 1410 O O . ALA A 1 186 ? 4.644 -3.380 -4.111 1.00 98.62 186 ALA A O 1
ATOM 1411 N N . ASP A 1 187 ? 6.310 -4.734 -4.743 1.00 98.00 187 ASP A N 1
ATOM 1412 C CA . ASP A 1 187 ? 7.302 -3.679 -4.914 1.00 98.00 187 ASP A CA 1
ATOM 1413 C C . ASP A 1 187 ? 7.596 -3.492 -6.403 1.00 98.00 187 ASP A C 1
ATOM 1415 O O . ASP A 1 187 ? 8.269 -4.318 -7.024 1.00 98.00 187 ASP A O 1
ATOM 1419 N N . CYS A 1 188 ? 7.095 -2.388 -6.961 1.00 96.19 188 CYS A N 1
ATOM 1420 C CA . CYS A 1 188 ? 7.224 -2.041 -8.373 1.00 96.19 188 CYS A CA 1
ATOM 1421 C C . CYS A 1 188 ? 8.460 -1.179 -8.685 1.00 96.19 188 CYS A C 1
ATOM 1423 O O . CYS A 1 188 ? 8.555 -0.568 -9.751 1.00 96.19 188 CYS A O 1
ATOM 1425 N N . GLY A 1 189 ? 9.398 -1.089 -7.736 1.00 92.69 189 GLY A N 1
ATOM 1426 C CA . GLY A 1 189 ? 10.615 -0.300 -7.865 1.00 92.69 189 GLY A CA 1
ATOM 1427 C C . GLY A 1 189 ? 11.633 -0.871 -8.853 1.00 92.69 189 GLY A C 1
ATOM 1428 O O . GLY A 1 189 ? 11.369 -1.794 -9.620 1.00 92.69 189 GLY A O 1
ATOM 1429 N N . ALA A 1 190 ? 12.851 -0.326 -8.807 1.00 87.12 190 ALA A N 1
ATOM 1430 C CA . ALA A 1 190 ? 13.918 -0.669 -9.756 1.00 87.12 190 ALA A CA 1
ATOM 1431 C C . ALA A 1 190 ? 14.277 -2.169 -9.783 1.00 87.12 190 ALA A C 1
ATOM 1433 O O . ALA A 1 190 ? 14.744 -2.676 -10.799 1.00 87.12 190 ALA A O 1
ATOM 1434 N N . THR A 1 191 ? 14.078 -2.875 -8.668 1.00 93.56 191 THR A N 1
ATOM 1435 C CA . THR A 1 191 ? 14.183 -4.337 -8.588 1.00 93.56 191 THR A CA 1
ATOM 1436 C C . THR A 1 191 ? 12.821 -4.896 -8.179 1.00 93.56 191 THR A C 1
ATOM 1438 O O . THR A 1 191 ? 12.549 -4.944 -6.975 1.00 93.56 191 THR A O 1
ATOM 1441 N N . PRO A 1 192 ? 11.979 -5.303 -9.147 1.00 97.06 192 PRO A N 1
ATOM 1442 C CA . PRO A 1 192 ? 10.638 -5.810 -8.883 1.00 97.06 192 PRO A CA 1
ATOM 1443 C C . PRO A 1 192 ? 10.654 -6.968 -7.892 1.00 97.06 192 PRO A C 1
ATOM 1445 O O . PRO A 1 192 ? 11.501 -7.865 -7.996 1.00 97.06 192 PRO A O 1
ATOM 1448 N N . ALA A 1 193 ? 9.735 -6.952 -6.930 1.00 98.38 193 ALA A N 1
ATOM 1449 C CA . ALA A 1 193 ? 9.681 -7.983 -5.906 1.00 98.38 193 ALA A CA 1
ATOM 1450 C C . ALA A 1 193 ? 8.279 -8.217 -5.350 1.00 98.38 193 ALA A C 1
ATOM 1452 O O . ALA A 1 193 ? 7.426 -7.331 -5.363 1.00 98.38 193 ALA A O 1
ATOM 1453 N N . ILE A 1 194 ? 8.109 -9.397 -4.760 1.00 98.69 194 ILE A N 1
ATOM 1454 C CA . ILE A 1 194 ? 7.098 -9.636 -3.732 1.00 98.69 194 ILE A CA 1
ATOM 1455 C C . ILE A 1 194 ? 7.826 -9.682 -2.390 1.00 98.69 194 ILE A C 1
ATOM 1457 O O . ILE A 1 194 ? 8.747 -10.480 -2.205 1.00 98.69 194 ILE A O 1
ATOM 1461 N N . VAL A 1 195 ? 7.432 -8.830 -1.448 1.00 98.75 195 VAL A N 1
ATOM 1462 C CA . VAL A 1 195 ? 7.887 -8.912 -0.056 1.00 98.75 195 VAL A CA 1
ATOM 1463 C C . VAL A 1 195 ? 6.817 -9.632 0.753 1.00 98.75 195 VAL A C 1
ATOM 1465 O O . VAL A 1 195 ? 5.687 -9.163 0.851 1.00 98.75 195 VAL A O 1
ATOM 1468 N N . VAL A 1 196 ? 7.180 -10.772 1.332 1.00 98.69 196 VAL A N 1
ATOM 1469 C CA . VAL A 1 196 ? 6.315 -11.557 2.217 1.00 98.69 196 VAL A CA 1
ATOM 1470 C C . VAL A 1 196 ? 6.703 -11.253 3.651 1.00 98.69 196 VAL A C 1
ATOM 1472 O O . VAL A 1 196 ? 7.867 -11.404 4.018 1.00 98.69 196 VAL A O 1
ATOM 1475 N N . VAL A 1 197 ? 5.737 -10.830 4.456 1.00 98.88 197 VAL A N 1
ATOM 1476 C CA . VAL A 1 197 ? 5.901 -10.542 5.880 1.00 98.88 197 VAL A CA 1
ATOM 1477 C C . VAL A 1 197 ? 5.173 -11.609 6.679 1.00 98.88 197 VAL A C 1
ATOM 1479 O O . VAL A 1 197 ? 3.967 -11.778 6.518 1.00 98.88 197 VAL A O 1
ATOM 1482 N N . ASP A 1 198 ? 5.896 -12.285 7.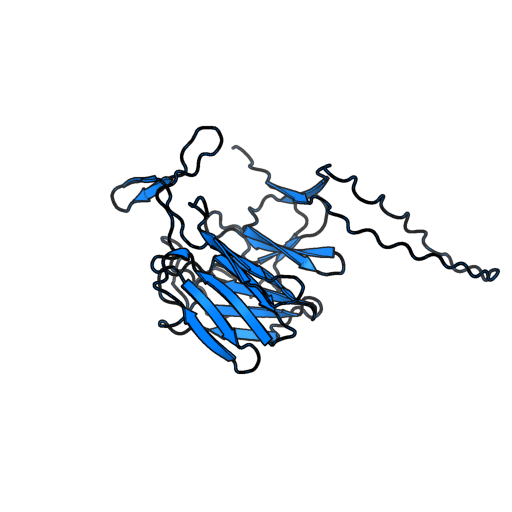564 1.00 98.62 198 ASP A N 1
ATOM 1483 C CA . ASP A 1 198 ? 5.313 -13.087 8.635 1.00 98.62 198 ASP A CA 1
ATOM 1484 C C . ASP A 1 198 ? 4.994 -12.147 9.803 1.00 98.62 198 ASP A C 1
ATOM 1486 O O . ASP A 1 198 ? 5.880 -11.626 10.491 1.00 98.62 198 ASP A O 1
ATOM 1490 N N . ILE A 1 199 ? 3.705 -11.885 9.996 1.00 98.38 199 ILE A N 1
ATOM 1491 C CA . ILE A 1 199 ? 3.193 -10.930 10.980 1.00 98.38 199 ILE A CA 1
ATOM 1492 C C . ILE A 1 199 ? 3.480 -11.419 12.403 1.00 98.38 199 ILE A C 1
ATOM 1494 O O . ILE A 1 199 ? 3.804 -10.612 13.280 1.00 98.38 199 ILE A O 1
ATOM 1498 N N . ASN A 1 200 ? 3.374 -12.728 12.632 1.00 97.00 200 ASN A N 1
ATOM 1499 C CA . ASN A 1 200 ? 3.498 -13.327 13.957 1.00 97.00 200 ASN A CA 1
ATOM 1500 C C . ASN A 1 200 ? 4.957 -13.345 14.418 1.00 97.00 200 ASN A C 1
ATOM 1502 O O . ASN A 1 200 ? 5.256 -12.962 15.551 1.00 97.00 200 ASN A O 1
ATOM 1506 N N . ASN A 1 201 ? 5.867 -13.730 13.523 1.00 97.94 201 ASN A N 1
ATOM 1507 C CA . ASN A 1 201 ? 7.297 -13.818 13.814 1.00 97.94 201 ASN A CA 1
ATOM 1508 C C . ASN A 1 201 ? 8.049 -12.503 13.565 1.00 97.94 201 ASN A C 1
ATOM 1510 O O . ASN A 1 201 ? 9.207 -12.379 13.966 1.00 97.94 201 ASN A O 1
ATOM 1514 N N . LYS A 1 202 ? 7.403 -11.508 12.939 1.00 97.56 202 LYS A N 1
ATOM 1515 C CA . LYS A 1 202 ? 8.000 -10.221 12.536 1.00 97.56 202 LYS A CA 1
ATOM 1516 C C . LYS A 1 202 ? 9.245 -10.392 11.667 1.00 97.56 202 LYS A C 1
ATOM 1518 O O . LYS A 1 202 ? 10.231 -9.666 11.814 1.00 97.56 202 LYS A O 1
ATOM 1523 N N . THR A 1 203 ? 9.189 -11.353 10.758 1.00 98.62 203 THR A N 1
ATOM 1524 C CA . THR A 1 203 ? 10.221 -11.592 9.750 1.00 98.62 203 THR A CA 1
ATOM 1525 C C . THR A 1 203 ? 9.682 -11.243 8.371 1.00 98.62 203 THR A C 1
ATOM 1527 O O . THR A 1 203 ? 8.474 -11.147 8.155 1.00 98.62 203 THR A O 1
ATOM 1530 N N . ALA A 1 204 ? 10.588 -10.998 7.430 1.00 98.69 204 ALA A N 1
ATOM 1531 C CA . ALA A 1 204 ? 10.218 -10.706 6.058 1.00 98.69 204 ALA A CA 1
ATOM 1532 C C . ALA A 1 204 ? 11.207 -11.345 5.091 1.00 98.69 204 ALA A C 1
ATOM 1534 O O . ALA A 1 204 ? 12.398 -11.459 5.382 1.00 98.69 204 ALA A O 1
ATOM 1535 N N . HIS A 1 205 ? 10.696 -11.727 3.929 1.00 98.62 205 HIS A N 1
ATOM 1536 C CA . HIS A 1 205 ? 11.457 -12.302 2.833 1.00 98.62 205 HIS A CA 1
ATOM 1537 C C . HIS A 1 205 ? 11.131 -11.553 1.545 1.00 98.62 205 HIS A C 1
ATOM 1539 O O . HIS A 1 205 ? 9.967 -11.296 1.242 1.00 98.62 205 HIS A O 1
ATOM 1545 N N . ARG A 1 206 ? 12.166 -11.204 0.780 1.00 98.50 206 ARG A N 1
ATOM 1546 C CA . ARG A 1 206 ? 12.039 -10.522 -0.509 1.00 98.50 206 ARG A CA 1
ATOM 1547 C C . ARG A 1 206 ? 12.273 -11.522 -1.641 1.00 98.50 206 ARG A C 1
ATOM 1549 O O . ARG A 1 206 ? 13.368 -12.062 -1.767 1.00 98.50 206 ARG A O 1
ATOM 1556 N N . PHE A 1 207 ? 11.259 -11.739 -2.471 1.00 98.31 207 PHE A N 1
ATOM 1557 C CA . PHE A 1 207 ? 11.312 -12.607 -3.646 1.00 98.31 207 PHE A CA 1
ATOM 1558 C C . PHE A 1 207 ? 11.475 -11.756 -4.902 1.00 98.31 207 PHE A C 1
ATOM 1560 O O . PHE A 1 207 ? 10.626 -10.922 -5.205 1.00 98.31 207 PHE A O 1
ATOM 1567 N N . THR A 1 208 ? 12.576 -11.956 -5.619 1.00 97.56 208 THR A N 1
ATOM 1568 C CA . THR A 1 208 ? 12.962 -11.190 -6.814 1.00 97.56 208 THR A CA 1
ATOM 1569 C C . THR A 1 208 ? 13.319 -12.137 -7.957 1.00 97.56 208 THR A C 1
ATOM 1571 O O . THR A 1 208 ? 13.290 -13.358 -7.806 1.00 97.56 208 THR A O 1
ATOM 1574 N N . ASN A 1 209 ? 13.706 -11.567 -9.102 1.00 95.12 209 ASN A N 1
ATOM 1575 C CA . ASN A 1 209 ? 14.341 -12.291 -10.206 1.00 95.12 209 ASN A CA 1
ATOM 1576 C C . ASN A 1 209 ? 13.477 -13.408 -10.824 1.00 95.12 209 ASN A C 1
ATOM 1578 O O . ASN A 1 209 ? 13.999 -14.392 -11.344 1.00 95.12 209 ASN A O 1
ATOM 1582 N N . HIS A 1 210 ? 12.154 -13.243 -10.785 1.00 96.44 210 HIS A N 1
ATOM 1583 C CA . HIS A 1 210 ? 11.218 -14.104 -11.497 1.00 96.44 210 HIS A CA 1
ATOM 1584 C C . HIS A 1 210 ? 10.612 -13.343 -12.690 1.00 96.44 210 HIS A C 1
ATOM 1586 O O . HIS A 1 210 ? 10.202 -12.194 -12.509 1.00 96.44 210 HIS A O 1
ATOM 1592 N N . PRO A 1 211 ? 10.531 -13.937 -13.899 1.00 95.38 211 PRO A N 1
ATOM 1593 C CA . PRO A 1 211 ? 10.040 -13.243 -15.092 1.00 95.38 211 PRO A CA 1
ATOM 1594 C C . PRO A 1 211 ? 8.647 -12.622 -14.946 1.00 95.38 211 PRO A C 1
ATOM 1596 O O . PRO A 1 211 ? 8.450 -11.516 -15.434 1.00 95.38 211 PRO A O 1
ATOM 1599 N N . SER A 1 212 ? 7.729 -13.272 -14.218 1.00 95.69 212 SER A N 1
ATOM 1600 C CA . SER A 1 212 ? 6.366 -12.756 -13.973 1.00 95.69 212 SER A CA 1
ATOM 1601 C C . SER A 1 212 ? 6.314 -11.457 -13.163 1.00 95.69 212 SER A C 1
ATOM 1603 O O . SER A 1 212 ? 5.261 -10.837 -13.069 1.00 95.69 212 SER A O 1
ATOM 1605 N N . LEU A 1 213 ? 7.425 -11.043 -12.547 1.00 96.94 213 LEU A N 1
ATOM 1606 C CA . LEU A 1 213 ? 7.496 -9.773 -11.830 1.00 96.94 213 LEU A CA 1
ATOM 1607 C C . LEU A 1 213 ? 7.799 -8.603 -12.767 1.00 96.94 213 LEU A C 1
ATOM 1609 O O . LEU A 1 213 ? 7.636 -7.459 -12.359 1.00 96.94 213 LEU A O 1
ATOM 1613 N N . ASN A 1 214 ? 8.286 -8.856 -13.982 1.00 96.94 214 ASN A N 1
ATOM 1614 C CA . ASN A 1 214 ? 8.744 -7.812 -14.891 1.00 96.94 214 ASN A CA 1
ATOM 1615 C C . ASN A 1 214 ? 7.608 -7.276 -15.760 1.00 96.94 214 ASN A C 1
ATOM 1617 O O . ASN A 1 214 ? 6.663 -7.983 -16.085 1.00 96.94 214 ASN A O 1
ATOM 1621 N N . ALA A 1 215 ? 7.760 -6.026 -16.195 1.00 96.44 215 ALA A N 1
ATOM 1622 C CA . ALA A 1 215 ? 6.943 -5.480 -17.265 1.00 96.44 215 ALA A CA 1
ATOM 1623 C C . ALA A 1 215 ? 7.274 -6.167 -18.596 1.00 96.44 215 ALA A C 1
ATOM 1625 O O . ALA A 1 215 ? 8.446 -6.357 -18.935 1.00 96.44 215 ALA A O 1
ATOM 1626 N N . GLU A 1 216 ? 6.249 -6.442 -19.388 1.00 95.62 216 GLU A N 1
ATOM 1627 C CA . GLU A 1 216 ? 6.390 -6.804 -20.791 1.00 95.62 216 GLU A CA 1
ATOM 1628 C C . GLU A 1 216 ? 6.520 -5.548 -21.661 1.00 95.62 216 GLU A C 1
ATOM 1630 O O . GLU A 1 216 ? 6.298 -4.411 -21.227 1.00 95.62 216 GLU A O 1
ATOM 1635 N N . ASN A 1 217 ? 6.883 -5.731 -22.931 1.00 95.12 217 ASN A N 1
ATOM 1636 C CA . ASN A 1 217 ? 7.039 -4.619 -23.864 1.00 95.12 217 ASN A CA 1
ATOM 1637 C C . ASN A 1 217 ? 5.698 -4.163 -24.468 1.00 95.12 217 ASN A C 1
ATOM 1639 O O . ASN A 1 217 ? 5.540 -4.130 -25.687 1.00 95.12 217 ASN A O 1
ATOM 1643 N N . VAL A 1 218 ? 4.758 -3.791 -23.603 1.00 95.25 218 VAL A N 1
ATOM 1644 C CA . VAL A 1 218 ? 3.396 -3.375 -23.958 1.00 95.25 218 VAL A CA 1
ATOM 1645 C C . VAL A 1 218 ? 3.187 -1.921 -23.548 1.00 95.25 218 VAL A C 1
ATOM 1647 O O . VAL A 1 218 ? 3.520 -1.522 -22.429 1.00 95.25 218 VAL A O 1
ATOM 1650 N N . ASP A 1 219 ? 2.651 -1.102 -24.452 1.00 95.94 219 ASP A N 1
ATOM 1651 C CA . ASP A 1 219 ? 2.345 0.298 -24.162 1.00 95.94 219 ASP A CA 1
ATOM 1652 C C . ASP A 1 219 ? 0.999 0.432 -23.443 1.00 95.94 219 ASP A C 1
ATOM 1654 O O . ASP A 1 219 ? -0.029 -0.034 -23.926 1.00 95.94 219 ASP A O 1
ATOM 1658 N N . LEU A 1 220 ? 0.998 1.139 -22.310 1.00 94.81 220 LEU A N 1
ATOM 1659 C CA . LEU A 1 220 ? -0.238 1.572 -21.669 1.00 94.81 220 LEU A CA 1
ATOM 1660 C C . LEU A 1 220 ? -0.755 2.824 -22.383 1.00 94.81 220 LEU A C 1
ATOM 1662 O O . LEU A 1 220 ? -0.098 3.868 -22.347 1.00 94.81 220 LEU A O 1
ATOM 1666 N N . VAL A 1 221 ? -1.924 2.719 -23.017 1.00 95.31 221 VAL A N 1
ATOM 1667 C CA . VAL A 1 221 ? -2.551 3.801 -23.786 1.00 95.31 221 VAL A CA 1
ATOM 1668 C C . VAL A 1 221 ? -3.838 4.253 -23.102 1.00 95.31 221 VAL A C 1
ATOM 1670 O O . VAL A 1 221 ? -4.761 3.463 -22.925 1.00 95.31 221 VAL A O 1
ATOM 1673 N N . VAL A 1 222 ? -3.920 5.537 -22.757 1.00 94.88 222 VAL A N 1
ATOM 1674 C CA . VAL A 1 222 ? -5.114 6.172 -22.179 1.00 94.88 222 VAL A CA 1
ATOM 1675 C C . VAL A 1 222 ? -5.526 7.318 -23.093 1.00 94.88 222 VAL A C 1
ATOM 1677 O O . VAL A 1 222 ? -4.708 8.178 -23.403 1.00 94.88 222 VAL A O 1
ATOM 1680 N N . GLU A 1 223 ? -6.771 7.302 -23.578 1.00 95.38 223 GLU A N 1
ATOM 1681 C CA . GLU A 1 223 ? -7.302 8.324 -24.503 1.00 95.38 223 GLU A CA 1
ATOM 1682 C C . GLU A 1 223 ? -6.399 8.564 -25.737 1.00 95.38 223 GLU A C 1
ATOM 1684 O O . GLU A 1 223 ? -6.205 9.685 -26.204 1.00 95.38 223 GLU A O 1
ATOM 1689 N N . GLY A 1 224 ? -5.799 7.489 -26.262 1.00 96.06 224 GLY A N 1
ATOM 1690 C CA . GLY A 1 224 ? -4.887 7.540 -27.411 1.00 96.06 224 GLY A CA 1
ATOM 1691 C C . GLY A 1 224 ? -3.470 8.040 -27.097 1.00 96.06 224 GLY A C 1
ATOM 1692 O O . GLY A 1 224 ? -2.650 8.136 -28.008 1.00 96.06 224 GLY A O 1
ATOM 1693 N N . GLN A 1 225 ? -3.152 8.338 -25.835 1.00 96.31 225 GLN A N 1
ATOM 1694 C CA . GLN A 1 225 ? -1.824 8.767 -25.395 1.00 96.31 225 GLN A CA 1
ATOM 1695 C C . GLN A 1 225 ? -1.094 7.633 -24.676 1.00 96.31 225 GLN A C 1
ATOM 1697 O O . GLN A 1 225 ? -1.618 7.038 -23.735 1.00 96.31 225 GLN A O 1
ATOM 1702 N N . ILE A 1 226 ? 0.143 7.357 -25.093 1.00 96.31 226 ILE A N 1
ATOM 1703 C CA . ILE A 1 226 ? 1.016 6.410 -24.391 1.00 96.31 226 ILE A CA 1
ATOM 1704 C C . ILE A 1 226 ? 1.477 7.049 -23.080 1.00 96.31 226 ILE A C 1
ATOM 1706 O O . ILE A 1 226 ? 2.024 8.157 -23.089 1.00 96.31 226 ILE A O 1
ATOM 1710 N N . LEU A 1 227 ? 1.314 6.338 -21.963 1.00 95.31 227 LEU A N 1
ATOM 1711 C CA . LEU A 1 227 ? 1.860 6.761 -20.678 1.00 95.31 227 LEU A CA 1
ATOM 1712 C C . LEU A 1 227 ? 3.393 6.772 -20.739 1.00 95.31 227 LEU A C 1
ATOM 1714 O O . LEU A 1 227 ? 4.020 5.800 -21.165 1.00 95.31 227 LEU A O 1
ATOM 1718 N N . LYS A 1 228 ? 4.007 7.866 -20.280 1.00 95.00 228 LYS A N 1
ATOM 1719 C CA . LYS A 1 228 ? 5.462 8.043 -20.283 1.00 95.00 228 LYS A CA 1
ATOM 1720 C C . LYS A 1 228 ? 5.985 8.537 -18.937 1.00 95.00 228 LYS A C 1
ATOM 1722 O O . LYS A 1 228 ? 5.322 9.329 -18.272 1.00 95.00 228 LYS A O 1
ATOM 1727 N N . PHE A 1 229 ? 7.205 8.135 -18.593 1.00 90.31 229 PHE A N 1
ATOM 1728 C CA . PHE A 1 229 ? 7.968 8.675 -17.469 1.00 90.31 229 PHE A CA 1
ATOM 1729 C C . PHE A 1 229 ? 9.122 9.561 -17.948 1.00 90.31 229 PHE A C 1
ATOM 1731 O O . PHE A 1 229 ? 9.706 9.284 -19.001 1.00 90.31 229 PHE A O 1
ATOM 1738 N N . PRO A 1 230 ? 9.468 10.614 -17.187 1.00 88.75 230 PRO A N 1
ATOM 1739 C CA . PRO A 1 230 ? 10.650 11.413 -17.464 1.00 88.75 230 PRO A CA 1
ATOM 1740 C C . PRO A 1 230 ? 11.924 10.620 -17.159 1.00 88.75 230 PRO A C 1
ATOM 1742 O O . PRO A 1 230 ? 11.992 9.860 -16.192 1.00 88.75 230 PRO A O 1
ATOM 1745 N N . ARG A 1 231 ? 12.955 10.835 -17.970 1.00 87.06 231 ARG A N 1
ATOM 1746 C CA . ARG A 1 231 ? 14.321 10.375 -17.725 1.00 87.06 231 ARG A CA 1
ATOM 1747 C C . ARG A 1 231 ? 15.180 11.499 -17.135 1.00 87.06 231 ARG A C 1
A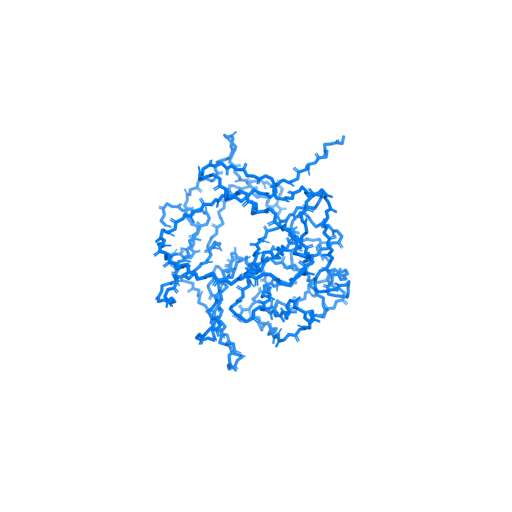TOM 1749 O O . ARG A 1 231 ? 14.844 12.672 -17.304 1.00 87.06 231 ARG A O 1
ATOM 1756 N N . PRO A 1 232 ? 16.325 11.172 -16.501 1.00 84.12 232 PRO A N 1
ATOM 1757 C CA . PRO A 1 232 ? 17.253 12.179 -15.979 1.00 84.12 232 PRO A CA 1
ATOM 1758 C C . PRO A 1 232 ? 17.771 13.179 -17.025 1.00 84.12 232 PRO A C 1
ATOM 1760 O O . PRO A 1 232 ? 18.120 14.299 -16.674 1.00 84.12 232 PRO A O 1
ATOM 1763 N N . ASP A 1 233 ? 17.813 12.789 -18.302 1.00 90.31 233 ASP A N 1
ATOM 1764 C CA . ASP A 1 233 ? 18.228 13.640 -19.425 1.00 90.31 233 ASP A CA 1
ATOM 1765 C C . ASP A 1 233 ? 17.106 14.556 -19.962 1.00 90.31 233 ASP A C 1
ATOM 1767 O O . ASP A 1 233 ? 17.305 15.270 -20.943 1.00 90.31 233 ASP A O 1
ATOM 1771 N N . GLY A 1 234 ? 15.922 14.534 -19.340 1.00 89.38 234 GLY A N 1
ATOM 1772 C CA . GLY A 1 234 ? 14.747 15.304 -19.752 1.00 89.38 234 GLY A CA 1
ATOM 1773 C C . GLY A 1 234 ? 13.932 14.671 -20.884 1.00 89.38 234 GLY A C 1
ATOM 1774 O O . GLY A 1 234 ? 12.876 15.198 -21.237 1.00 89.38 234 GLY A O 1
ATOM 1775 N N . SER A 1 235 ? 14.370 13.541 -21.449 1.00 94.12 235 SER A N 1
ATOM 1776 C CA . SER A 1 235 ? 13.577 12.790 -22.425 1.00 94.12 235 SER A CA 1
ATOM 1777 C C . SER A 1 235 ? 12.424 12.030 -21.756 1.00 94.12 235 SER A C 1
ATOM 1779 O O . SER A 1 235 ? 12.439 11.766 -20.555 1.00 94.12 235 SER A O 1
ATOM 1781 N N . MET A 1 236 ? 11.407 11.662 -22.539 1.00 94.06 236 MET A N 1
ATOM 1782 C CA . MET A 1 236 ? 10.268 10.868 -22.066 1.00 94.06 236 MET A CA 1
ATOM 1783 C C . MET A 1 236 ? 10.378 9.431 -22.582 1.00 94.06 236 MET A C 1
ATOM 1785 O O . MET A 1 236 ? 10.567 9.211 -23.779 1.00 94.06 236 MET A O 1
ATOM 1789 N N . GLN A 1 237 ? 10.206 8.453 -21.697 1.00 94.44 237 GLN A N 1
ATOM 1790 C CA . GLN A 1 237 ? 10.216 7.025 -22.012 1.00 94.44 237 GLN A CA 1
ATOM 1791 C C . GLN A 1 237 ? 8.834 6.419 -21.816 1.00 94.44 237 GLN A C 1
ATOM 1793 O O . GLN A 1 237 ? 8.183 6.728 -20.824 1.00 94.44 237 GLN A O 1
ATOM 1798 N N . ASN A 1 238 ? 8.409 5.523 -22.710 1.00 96.06 238 ASN A N 1
ATOM 1799 C CA . ASN A 1 238 ? 7.180 4.753 -22.509 1.00 96.06 238 ASN A CA 1
ATOM 1800 C C . ASN A 1 238 ? 7.242 4.002 -21.174 1.00 96.06 238 ASN A C 1
ATOM 1802 O O . ASN A 1 238 ? 8.244 3.356 -20.859 1.00 96.06 238 ASN A O 1
ATOM 1806 N N . ALA A 1 239 ? 6.178 4.110 -20.386 1.00 94.62 239 ALA A N 1
ATOM 1807 C CA . ALA A 1 239 ? 6.103 3.476 -19.084 1.00 94.62 239 ALA A CA 1
ATOM 1808 C C . ALA A 1 239 ? 6.204 1.951 -19.225 1.00 94.62 239 ALA A C 1
ATOM 1810 O O . ALA A 1 239 ? 5.565 1.348 -20.090 1.00 94.62 239 ALA A O 1
ATOM 1811 N N . ARG A 1 240 ? 7.029 1.348 -18.370 1.00 95.31 240 ARG A N 1
ATOM 1812 C CA . ARG A 1 240 ? 7.180 -0.099 -18.197 1.00 95.31 240 ARG A CA 1
ATOM 1813 C C . ARG A 1 240 ? 7.176 -0.364 -16.700 1.00 95.31 240 ARG A C 1
ATOM 1815 O O . ARG A 1 240 ? 8.233 -0.419 -16.079 1.00 95.31 240 ARG A O 1
ATOM 1822 N N . VAL A 1 241 ? 5.985 -0.388 -16.110 1.00 95.31 241 VAL A N 1
ATOM 1823 C CA . VAL A 1 241 ? 5.831 -0.633 -14.677 1.00 95.31 241 VAL A CA 1
ATOM 1824 C C . VAL A 1 241 ? 5.674 -2.142 -14.463 1.00 95.31 241 VAL A C 1
ATOM 1826 O O . VAL A 1 241 ? 4.809 -2.752 -15.101 1.00 95.31 241 VAL A O 1
ATOM 1829 N N . PRO A 1 242 ? 6.533 -2.739 -13.620 1.00 97.19 242 PRO A N 1
ATOM 1830 C CA . PRO A 1 242 ? 6.562 -4.172 -13.329 1.00 97.19 242 PRO A CA 1
ATOM 1831 C C . PRO A 1 242 ? 5.366 -4.571 -12.446 1.00 97.19 242 PRO A C 1
ATOM 1833 O O . PRO A 1 242 ? 4.320 -3.915 -12.504 1.00 97.19 242 PRO A O 1
ATOM 1836 N N . ILE A 1 243 ? 5.500 -5.639 -11.648 1.00 97.62 243 ILE A N 1
ATOM 1837 C CA . ILE A 1 243 ? 4.507 -6.051 -10.644 1.00 97.62 243 ILE A CA 1
ATOM 1838 C C . ILE A 1 243 ? 3.914 -4.838 -9.923 1.00 97.62 243 ILE A C 1
ATOM 1840 O O . ILE A 1 243 ? 4.661 -4.000 -9.430 1.00 97.62 243 ILE A O 1
ATOM 1844 N N . ASN A 1 244 ? 2.589 -4.728 -9.882 1.00 95.31 244 ASN A N 1
ATOM 1845 C CA . ASN A 1 244 ? 1.906 -3.608 -9.244 1.00 95.31 244 ASN A CA 1
ATOM 1846 C C . ASN A 1 244 ? 0.713 -4.096 -8.402 1.00 95.31 244 ASN A C 1
ATOM 1848 O O . ASN A 1 244 ? 0.877 -4.138 -7.186 1.00 95.31 244 ASN A O 1
ATOM 1852 N N . PRO A 1 245 ? -0.419 -4.549 -8.979 1.00 96.00 245 PRO A N 1
ATOM 1853 C CA . PRO A 1 245 ? -1.501 -5.107 -8.176 1.00 96.00 245 PRO A CA 1
ATOM 1854 C C . PRO A 1 245 ? -1.097 -6.430 -7.515 1.00 96.00 245 PRO A C 1
ATOM 1856 O O . PRO A 1 245 ? -0.441 -7.272 -8.140 1.00 96.00 245 PRO A O 1
ATOM 1859 N N . ILE A 1 246 ? -1.558 -6.639 -6.281 1.00 98.19 246 ILE A N 1
ATOM 1860 C CA . ILE A 1 246 ? -1.497 -7.931 -5.586 1.00 98.19 246 ILE A CA 1
ATOM 1861 C C . ILE A 1 246 ? -2.767 -8.158 -4.765 1.00 98.19 246 ILE A C 1
ATOM 1863 O O . ILE A 1 246 ? -3.262 -7.267 -4.083 1.00 98.19 246 ILE A O 1
ATOM 1867 N N . THR A 1 247 ? -3.310 -9.368 -4.810 1.00 97.75 247 THR A N 1
ATOM 1868 C CA . THR A 1 247 ? -4.459 -9.767 -3.998 1.00 97.75 247 THR A CA 1
ATOM 1869 C C . THR A 1 247 ? -4.379 -11.247 -3.640 1.00 97.75 247 THR A C 1
ATOM 1871 O O . THR A 1 247 ? -3.551 -11.989 -4.168 1.00 97.75 247 THR A O 1
ATOM 1874 N N . ILE A 1 248 ? -5.240 -11.681 -2.729 1.00 97.12 248 ILE A N 1
ATOM 1875 C CA . ILE A 1 248 ? -5.339 -13.068 -2.290 1.00 97.12 248 ILE A CA 1
ATOM 1876 C C . ILE A 1 248 ? -6.760 -13.576 -2.536 1.00 97.12 248 ILE A C 1
ATOM 1878 O O . ILE A 1 248 ? -7.733 -12.833 -2.380 1.00 97.12 248 ILE A O 1
ATOM 1882 N N . SER A 1 249 ? -6.891 -14.831 -2.961 1.00 96.44 249 SER A N 1
ATOM 1883 C CA . SER A 1 249 ? -8.187 -15.495 -3.070 1.00 96.44 249 SER A CA 1
ATOM 1884 C C . SER A 1 249 ? -8.902 -15.517 -1.718 1.00 96.44 249 SER A C 1
ATOM 1886 O O . SER A 1 249 ? -8.277 -15.502 -0.661 1.00 96.44 249 SER A O 1
ATOM 1888 N N . ALA A 1 250 ? -10.234 -15.579 -1.743 1.00 92.06 250 ALA A N 1
ATOM 1889 C CA . ALA A 1 250 ? -11.043 -15.549 -0.522 1.00 92.06 250 ALA A CA 1
ATOM 1890 C C . ALA A 1 250 ? -10.776 -16.731 0.429 1.00 92.06 250 ALA A C 1
ATOM 1892 O O . ALA A 1 250 ? -10.998 -16.610 1.628 1.00 92.06 250 ALA A O 1
ATOM 1893 N N . ASP A 1 251 ? -10.322 -17.869 -0.099 1.00 93.88 251 ASP A N 1
ATOM 1894 C CA . ASP A 1 251 ? -9.887 -19.018 0.699 1.00 93.88 251 ASP A CA 1
ATOM 1895 C C . ASP A 1 251 ? -8.449 -18.877 1.220 1.00 93.88 251 ASP A C 1
ATOM 1897 O O . ASP A 1 251 ? -8.061 -19.637 2.098 1.00 93.88 251 ASP A O 1
ATOM 1901 N N . GLY A 1 252 ? -7.677 -17.897 0.745 1.00 93.19 252 GLY A N 1
ATOM 1902 C CA . GLY A 1 252 ? -6.284 -17.657 1.117 1.00 93.19 252 GLY A CA 1
ATOM 1903 C C . GLY A 1 252 ? -5.257 -18.561 0.428 1.00 93.19 252 GLY A C 1
ATOM 1904 O O . GLY A 1 252 ? -4.082 -18.517 0.778 1.00 93.19 252 GLY A O 1
ATOM 1905 N N . GLU A 1 253 ? -5.673 -19.388 -0.533 1.00 95.38 253 GLU A N 1
ATOM 1906 C CA . GLU A 1 253 ? -4.808 -20.410 -1.142 1.00 95.38 253 GLU A CA 1
ATOM 1907 C C . GLU A 1 253 ? -4.012 -19.898 -2.356 1.00 95.38 253 GLU A C 1
ATOM 1909 O O . GLU A 1 253 ? -2.997 -20.487 -2.730 1.00 95.38 253 GLU A O 1
ATOM 1914 N N . ILE A 1 254 ? -4.451 -18.805 -2.991 1.00 96.94 254 ILE A N 1
ATOM 1915 C CA . ILE A 1 254 ? -3.856 -18.270 -4.221 1.00 96.94 254 ILE A CA 1
ATOM 1916 C C . ILE A 1 254 ? -3.558 -16.783 -4.058 1.00 96.94 254 ILE A C 1
ATOM 1918 O O . ILE A 1 254 ? -4.437 -15.988 -3.734 1.00 96.94 254 ILE A O 1
ATOM 1922 N N . ILE A 1 255 ? -2.322 -16.394 -4.369 1.00 96.88 255 ILE A N 1
ATOM 1923 C CA . ILE A 1 255 ? -1.933 -14.992 -4.524 1.00 96.88 255 ILE A CA 1
ATOM 1924 C C . ILE A 1 255 ? -1.997 -14.650 -6.011 1.00 96.88 255 ILE A C 1
ATOM 1926 O O . ILE A 1 255 ? -1.289 -15.250 -6.821 1.00 96.88 255 ILE A O 1
ATOM 1930 N N . TYR A 1 256 ? -2.821 -13.667 -6.358 1.00 97.62 256 TYR A N 1
ATOM 1931 C CA . TYR A 1 256 ? -2.862 -13.077 -7.690 1.00 97.62 256 TYR A CA 1
ATOM 1932 C C . TYR A 1 256 ? -2.027 -11.805 -7.695 1.00 97.62 256 TYR A C 1
ATOM 1934 O O . TYR A 1 256 ? -2.155 -10.965 -6.809 1.00 97.62 256 TYR A O 1
ATOM 1942 N N . TYR A 1 257 ? -1.184 -11.648 -8.701 1.00 97.31 257 TYR A N 1
ATOM 1943 C CA . TYR A 1 257 ? -0.399 -10.443 -8.926 1.00 97.31 257 TYR A CA 1
ATOM 1944 C C . TYR A 1 257 ? -0.155 -10.293 -10.423 1.00 97.31 257 TYR A C 1
ATOM 1946 O O . TYR A 1 257 ? -0.294 -11.261 -11.170 1.00 97.31 257 TYR A O 1
ATOM 1954 N N . GLY A 1 258 ? 0.223 -9.098 -10.861 1.00 95.81 258 GLY A N 1
ATOM 1955 C CA . GLY A 1 258 ? 0.519 -8.863 -12.271 1.00 95.81 258 GLY A CA 1
ATOM 1956 C C . GLY A 1 258 ? 1.358 -7.619 -12.488 1.00 95.81 258 GLY A C 1
ATOM 1957 O O . GLY A 1 258 ? 1.416 -6.737 -11.628 1.00 95.81 258 GLY A O 1
ATOM 1958 N N . ALA A 1 259 ? 2.019 -7.552 -13.640 1.00 95.75 259 ALA A N 1
ATOM 1959 C CA . ALA A 1 259 ? 2.667 -6.329 -14.082 1.00 95.75 259 ALA A CA 1
ATOM 1960 C C . ALA A 1 259 ? 1.624 -5.331 -14.599 1.00 95.75 259 ALA A C 1
ATOM 1962 O O . ALA A 1 259 ? 0.631 -5.711 -15.210 1.00 95.75 259 ALA A O 1
ATOM 1963 N N . MET A 1 260 ? 1.851 -4.033 -14.388 1.00 94.44 260 MET A N 1
ATOM 1964 C CA . MET A 1 260 ? 0.961 -3.005 -14.949 1.00 94.44 260 MET A CA 1
ATOM 1965 C C . MET A 1 260 ? 1.055 -2.950 -16.483 1.00 94.44 260 MET A C 1
ATOM 1967 O O . MET A 1 260 ? 0.089 -2.609 -17.161 1.00 94.44 260 MET A O 1
ATOM 1971 N N . ASN A 1 261 ? 2.232 -3.257 -17.028 1.00 95.50 261 ASN A N 1
ATOM 1972 C CA . ASN A 1 261 ? 2.461 -3.417 -18.456 1.00 95.50 261 ASN A CA 1
ATOM 1973 C C . ASN A 1 261 ? 2.666 -4.907 -18.753 1.00 95.50 261 ASN A C 1
ATOM 1975 O O . ASN A 1 261 ? 3.774 -5.408 -18.573 1.00 95.50 261 ASN A O 1
ATOM 1979 N N . GLY A 1 262 ? 1.621 -5.598 -19.202 1.00 90.00 262 GLY A N 1
ATOM 1980 C CA . GLY A 1 262 ? 1.673 -7.014 -19.566 1.00 90.00 262 GLY A CA 1
ATOM 1981 C C . GLY A 1 262 ? 0.356 -7.507 -20.157 1.00 90.00 262 GLY A C 1
ATOM 1982 O O . GLY A 1 262 ? -0.681 -6.868 -19.975 1.00 90.00 262 GLY A O 1
ATOM 1983 N N . GLU A 1 263 ? 0.411 -8.617 -20.888 1.00 85.25 263 GLU A N 1
ATOM 1984 C CA . GLU A 1 263 ? -0.759 -9.335 -21.419 1.00 85.25 263 GLU A CA 1
ATOM 1985 C C . GLU A 1 263 ? -1.160 -10.546 -20.558 1.00 85.25 263 GLU A C 1
ATOM 1987 O O . GLU A 1 263 ? -2.207 -11.148 -20.805 1.00 85.25 263 GLU A O 1
ATOM 1992 N N . THR A 1 264 ? -0.346 -10.898 -19.557 1.00 63.69 264 THR A N 1
ATOM 1993 C CA . THR A 1 264 ? -0.520 -12.072 -18.684 1.00 63.69 264 THR A CA 1
ATOM 1994 C C . THR A 1 264 ? -0.690 -11.712 -17.221 1.00 63.69 264 THR A C 1
ATOM 1996 O O . THR A 1 264 ? 0.083 -10.843 -16.751 1.00 63.69 264 THR A O 1
#

Foldseek 3Di:
DDQDKDFDKDADDDDDDDDDDDDDDDDDDDPPPPPPPPPDDDHPDIDRFEIASFAFADKEADPVGWIKTAGAQVRDDQFGIWTDHGYYNRIDHAPHVQQRDQAQPDPSHQNHWAAWYADPQQKIKTWGLFQLPPPSYHGGFTKIWIARNVVSDTPDIAGDDCQQRNRFWDQHYKEDDVVQQWMWTFTQGPFTWIWIARRVVRDIDTGGDDPQQWADPAFDADPNDTDWDADPVRDTDRDTTGKHDWYAPPVRPDIDIGGPHDPD

=== Feature glossary ===
Key to the feature types in this record:

Secondary structure (8-state, DSSP). Secondary structure is the local, repeating backbone conformation. DSSP classifies it into eight states by reading the hydrogen-bond network: three helix types (H, G, I), two β types (E, B), two non-regular types (T, S), and unstructured coil (-).

Backbone torsions (φ/ψ). Backbone dihedral angles. Every residue except chain termini has a φ (preceding-C → N → Cα → C) and a ψ (N → Cα → C → next-N). They are reported in degrees following the IUPAC sign convention. Secondary structure is essentially a statement about which (φ, ψ) basin each residue occupies.

Predicted aligned error. Predicted Aligned Error (PAE) is an AlphaFold confidence matrix: entry (i, j) is the expected error in the position of residue j, in ångströms, when the prediction is superimposed on the true structure at residue i. Low PAE within a block of residues means that block is internally rigid and well-predicted; high PAE between two blocks means their relative placement is uncertain even if each block individually is confident.

B-factor. B-factor (Debye–Waller factor) reflects atomic displacement in the crystal lattice. It is an experimental observable (units Å²), not a prediction; low values mean the atom is pinned down, high values mean it moves or is heterogeneous across the crystal.

Secondary structure (3-state, P-SEA). Three-state secondary structure (P-SEA) collapses the eight DSSP classes into helix (a), strand (b), and coil (c). P-SEA assigns these from Cα geometry alone — distances and angles — without requiring backbone oxygens, so it works on any Cα trace.

Sequence. Primary structure: the covalent order of the twenty standard amino acids along the backbone. Two proteins with the same sequence will (almost always) fold to the same structure; two with 30% identity often share a fold but not the details.

pLDDT. pLDDT is the predicted lDDT-Cα score: AlphaFold's confidence that the local environment of each residue (all inter-atomic distances within 15 Å) is correctly placed. It is a per-residue number between 0 and 100, with higher meaning more reliable.

InterPro / GO / CATH / organism. Functional annotations link the protein to curated databases. InterPro entries identify conserved domains and families by matching the sequence against member-database signatures (Pfam, PROSITE, CDD, …). Gene Ontology (GO) terms describe molecular function, biological process, and cellular component in a controlled vocabulary. CATH places the structure in a hierarchical fold classification (Class/Architecture/Topology/Homologous-superfamily). The organism is the source species.

Contact-map, Ramachandran, and PAE plots. Three diagnostic plots accompany the record. The Cα contact map visualizes the tertiary structure as a 2D adjacency matrix (8 Å cutoff, sequence-local contacts suppressed). The Ramachandran plot shows the distribution of backbone (φ, ψ) torsions, with points in the α and β basins reflecting secondary structure content. The PAE plot shows AlphaFold's inter-residue conf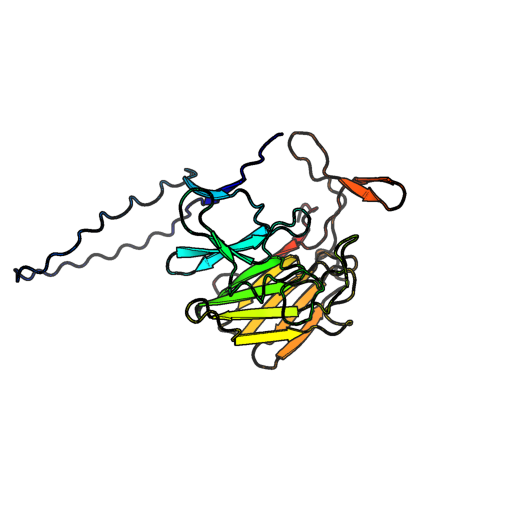idence as a color matrix.

mmCIF coordinates. The mmCIF table is the protein's shape written out atom by atom. For each backbone N, Cα, C, and carbonyl O, it records an (x, y, z) coordinate triple in Å plus the residue type, chain letter, and residue number.

Radius of gyration, Cα contacts, bounding box. Three whole-structure scalars: the radius of gyration (RMS distance of Cα from centroid, in Å), the count of Cα–Cα contacts (pairs closer than 8 Å and separated by more than four residues in sequence — i.e. tertiary, not local, contacts), and the bounding-box dimensions. Together they distinguish compact globular folds from extended fibres or disordered chains.

Foldseek 3Di. The Foldseek 3Di string encodes local tertiary geometry as a 20-letter alphabet — one character per residue — derived from the relative positions of nearby Cα atoms. Unlike the amino-acid sequence, 3Di is a direct function of the 3D structure, so two proteins with the same fold have similar 3Di strings even at low sequence identity.

Rendered structure images. Six rendered views show the 3D structure from the faces of a cube — i.e. along ±x, ±y, ±z. Rendering representation is drawn randomly per protein from cartoon (secondary-structure ribbons), sticks (backbone bonds), or molecular surface; coloring is either N→C rainbow (blue at the N-terminus through red at the C-terminus) or one color per chain.

Nearest PDB structures. The Foldseek neighbor list gives the closest experimentally determined structures in the PDB, ranked by structural alignment. TM-score near 1 means near-identical fold; near 0.3 means only rough topology match. This is how one finds what a novel AlphaFold prediction most resembles in the solved-structure universe.

Solvent-accessible surface area. SASA measures how much of the protein is reachable by solvent. It is computed by rolling a water-sized probe over the atomic surface and summing the exposed area (Å²). Per-residue SASA distinguishes core (buried, low SASA) from surface (exposed, high SASA) residues; total SASA is a whole-molecule size measure.